Protein AF-A0A5E4CS62-F1 (afdb_monomer_lite)

Organism: Marmota monax (NCBI:txid9995)

Secondary structure (DSSP, 8-state):
-HHHHTTT-TTSEEEEEEEEEEEEETTEEEEEEEEEEE--TTS-HHHHHHHHHHHHHHHHHH---SS---GGG-------HHHHHHHHHTSSS-B--TTTSPBPTTS--S---SS-EEPPTTSSTTEEEEEETTTEEEEEEEE-SSSEEEE-GGGGSS---GGGEEEEESSBSSS-SEEEEEEEEEE-TT-BTTTTBT--EEEEESSPPPP-SS--PPPPPPTT----TT-EEEEEESS-SSTT-PPPSB-EEEEEEEE-HHHHTSTTTTTT---TT--EEE-TTS-S----

InterPro domains:
  IPR000082 SEA domain [PF01390] (1-70)
  IPR000082 SEA domain [PS50024] (1-81)
  IPR001254 Serine proteases, trypsin domain [PF00089] (114-292)
  IPR001254 Serine proteases, trypsin domain [PS50240] (112-292)
  IPR001254 Serine proteases, trypsin domain [SM00020] (111-292)
  IPR001254 Serine proteases, trypsin domain [cd00190] (112-292)
  IPR001314 Peptidase S1A, chymotrypsin family [PR00722] (140-155)
  IPR001314 Peptidase S1A, chymotrypsin family [PR00722] (195-209)
  IPR009003 Peptidase S1, PA clan [SSF50494] (102-292)
  IPR018114 Serine proteases, trypsin family, histidine active site [PS00134] (150-155)
  IPR036364 SEA domain superfamily [G3DSA:3.30.70.960] (1-70)
  IPR036364 SEA domain superfamily [SSF82671] (1-80)

Foldseek 3Di:
DCVLQCPQQVQKHWDDKDFLDWDADPVGIDTDMDTDMGHPPPDDPVNSVVSVLVSNVVSLVVDDDPDDDDSVPDDDDDDDPVRVLVSVQVDAAWQCAPVNDTDHPPPPPPPPPQFWDFDGARRQLQWKFKQFVPGFGQFIWGAADQWKIKGFQVSPPPPQPQQRIKIFWTQFRVPGPDIFGWDHKAQDPPQDDPLRPSGMIMTTTPDTDDDDSGHHHHHDDDPPDDFDWFRKDKDKAQADPDAPDDGHRGIIMGIKTWHDPVVCCPCVHCVNSADPVDTDIHDPVPRYDDYD

Radius of gyration: 22.43 Å; chains: 1; bounding box: 60×40×65 Å

pLDDT: mean 83.76, std 15.28, range [34.09, 98.81]

Structure (mmCIF, N/CA/C/O backbone):
data_AF-A0A5E4CS62-F1
#
_entry.id   AF-A0A5E4CS62-F1
#
loop_
_atom_site.group_PDB
_atom_site.id
_atom_site.type_symbol
_atom_site.label_atom_id
_atom_site.label_alt_id
_atom_site.label_comp_id
_atom_site.label_asym_id
_atom_site.label_entity_id
_atom_site.label_seq_id
_atom_site.pdbx_PDB_ins_code
_atom_site.Cartn_x
_atom_site.Cartn_y
_atom_site.Cartn_z
_atom_site.occupancy
_atom_site.B_iso_or_equiv
_atom_site.auth_seq_id
_atom_site.auth_comp_id
_atom_site.auth_asym_id
_atom_site.auth_atom_id
_atom_site.pdbx_PDB_model_num
ATOM 1 N N . MET A 1 1 ? -23.959 9.865 9.888 1.00 59.34 1 MET A N 1
ATOM 2 C CA . MET A 1 1 ? -23.567 9.893 11.317 1.00 59.34 1 MET A CA 1
ATOM 3 C C . MET A 1 1 ? -22.640 11.048 11.693 1.00 59.34 1 MET A C 1
ATOM 5 O O . MET A 1 1 ? -23.004 11.809 12.574 1.00 59.34 1 MET A O 1
ATOM 9 N N . SER A 1 2 ? -21.503 11.280 11.027 1.00 58.94 2 SER A N 1
ATOM 10 C CA . SER A 1 2 ? -20.629 12.435 11.343 1.00 58.94 2 SER A CA 1
ATOM 11 C C . SER A 1 2 ? -21.359 13.793 11.339 1.00 58.94 2 SER A C 1
ATOM 13 O O . SER A 1 2 ? -21.170 14.603 12.238 1.00 58.94 2 SER A O 1
ATOM 15 N N . ARG A 1 3 ? -22.275 14.017 10.383 1.00 64.62 3 ARG A N 1
ATOM 16 C CA . ARG A 1 3 ? -23.140 15.217 10.310 1.00 64.62 3 ARG A CA 1
ATOM 17 C C . ARG A 1 3 ? -24.150 15.361 11.459 1.00 64.62 3 ARG A C 1
ATOM 19 O O . ARG A 1 3 ? -24.676 16.459 11.635 1.00 64.62 3 ARG A O 1
ATOM 26 N N . ILE A 1 4 ? -24.463 14.278 12.173 1.00 65.75 4 ILE A N 1
ATOM 27 C CA . ILE A 1 4 ? -25.359 14.298 13.337 1.00 65.75 4 ILE A CA 1
ATOM 28 C C . ILE A 1 4 ? -24.611 14.969 14.487 1.00 65.75 4 ILE A C 1
ATOM 30 O O . ILE A 1 4 ? -25.003 16.043 14.911 1.00 65.75 4 ILE A O 1
ATOM 34 N N . PHE A 1 5 ? -23.454 14.431 14.872 1.00 66.25 5 PHE A N 1
ATOM 35 C CA . PHE A 1 5 ? -22.762 14.842 16.096 1.00 66.25 5 PHE A CA 1
ATOM 36 C C . PHE A 1 5 ? -21.855 16.075 15.973 1.00 66.25 5 PHE A C 1
ATOM 38 O O . PHE A 1 5 ? -21.430 16.619 16.987 1.00 66.25 5 PHE A O 1
ATOM 45 N N . ARG A 1 6 ? -21.561 16.559 14.758 1.00 63.12 6 ARG A N 1
ATOM 46 C CA . ARG A 1 6 ? -20.631 17.688 14.542 1.00 63.12 6 ARG A CA 1
ATOM 47 C C . ARG A 1 6 ? -21.137 19.043 15.074 1.00 63.12 6 ARG A C 1
ATOM 49 O O . ARG A 1 6 ? -20.334 19.959 15.186 1.00 63.12 6 ARG A O 1
ATOM 56 N N . ARG A 1 7 ? -22.438 19.194 15.370 1.00 56.09 7 ARG A N 1
ATOM 57 C CA . ARG A 1 7 ? -23.048 20.460 15.846 1.00 56.09 7 ARG A CA 1
ATOM 58 C C . ARG A 1 7 ? -23.771 20.366 17.198 1.00 56.09 7 ARG A C 1
ATOM 60 O O . ARG A 1 7 ? -24.240 21.383 17.684 1.00 56.09 7 ARG A O 1
ATOM 67 N N . SER A 1 8 ? -23.910 19.178 17.784 1.00 56.16 8 SER A N 1
ATOM 68 C CA . SER A 1 8 ? -24.974 18.912 18.768 1.00 56.16 8 SER A CA 1
ATOM 69 C C . SER A 1 8 ? -24.512 18.240 20.062 1.00 56.16 8 SER A C 1
ATOM 71 O O . SER A 1 8 ? -25.348 17.858 20.883 1.00 56.16 8 SER A O 1
ATOM 73 N N . SER A 1 9 ? -23.212 18.033 20.270 1.00 56.47 9 SER A N 1
ATOM 74 C CA . SER A 1 9 ? -22.706 17.418 21.499 1.00 56.47 9 SER A CA 1
ATOM 75 C C . SER A 1 9 ? -22.656 18.459 22.618 1.00 56.47 9 SER A C 1
ATOM 77 O O . SER A 1 9 ? -21.604 19.021 22.884 1.00 56.47 9 SER A O 1
ATOM 79 N N . GLY A 1 10 ? -23.798 18.742 23.256 1.00 54.16 10 GLY A N 1
ATOM 80 C CA . GLY A 1 10 ? -23.912 19.658 24.399 1.00 54.16 10 GLY A CA 1
ATOM 81 C C . GLY A 1 10 ? -22.870 19.369 25.489 1.00 54.16 10 GLY A C 1
ATOM 82 O O . GLY A 1 10 ? -23.066 18.485 26.321 1.00 54.16 10 GLY A O 1
ATOM 83 N N . GLY A 1 11 ? -21.748 20.095 25.433 1.00 58.19 11 GLY A N 1
ATOM 84 C CA . GLY A 1 11 ? -20.587 19.995 26.326 1.00 58.19 11 GLY A CA 1
ATOM 85 C C . GLY A 1 11 ? -19.427 19.094 25.863 1.00 58.19 11 GLY A C 1
ATOM 86 O O . GLY A 1 11 ? -18.337 19.204 26.412 1.00 58.19 11 GLY A O 1
ATOM 87 N N . GLY A 1 12 ? -19.611 18.232 24.858 1.00 62.34 12 GLY A N 1
ATOM 88 C CA . GLY A 1 12 ? -18.557 17.353 24.328 1.00 62.34 12 GLY A CA 1
ATOM 89 C C . GLY A 1 12 ? -18.108 17.760 22.929 1.00 62.34 12 GLY A C 1
ATOM 90 O O . GLY A 1 12 ? -18.816 18.471 22.221 1.00 62.34 12 GLY A O 1
ATOM 91 N N . ARG A 1 13 ? -16.955 17.270 22.476 1.00 73.50 13 ARG A N 1
ATOM 92 C CA . ARG A 1 13 ? -16.511 17.400 21.081 1.00 73.50 13 ARG A CA 1
ATOM 93 C C . ARG A 1 13 ? -16.553 16.030 20.418 1.00 73.50 13 ARG A C 1
ATOM 95 O O . ARG A 1 13 ? -15.756 15.157 20.756 1.00 73.50 13 ARG A O 1
ATOM 102 N N . PHE A 1 14 ? -17.464 15.839 19.461 1.00 75.94 14 PHE A N 1
ATOM 103 C CA . PHE A 1 14 ? -17.372 14.702 18.545 1.00 75.94 14 PHE A CA 1
ATOM 104 C C . PHE A 1 14 ? -16.058 14.793 17.778 1.00 75.94 14 PHE A C 1
ATOM 106 O O . PHE A 1 14 ? -15.775 15.812 17.143 1.00 75.94 14 PHE A O 1
ATOM 113 N N . ILE A 1 15 ? -15.261 13.733 17.853 1.00 72.19 15 ILE A N 1
ATOM 114 C CA . ILE A 1 15 ? -13.993 13.676 17.143 1.00 72.19 15 ILE A CA 1
ATOM 115 C C . ILE A 1 15 ? -14.235 13.014 15.790 1.00 72.19 15 ILE A C 1
ATOM 117 O O . ILE A 1 15 ? -14.006 13.633 14.751 1.00 72.19 15 ILE A O 1
ATOM 121 N N . LYS A 1 16 ? -14.736 11.769 15.785 1.00 71.06 16 LYS A N 1
ATOM 122 C CA . LYS A 1 16 ? -15.005 11.023 14.548 1.00 71.06 16 LYS A CA 1
ATOM 123 C C . LYS A 1 16 ? -15.801 9.738 14.779 1.00 71.06 16 LYS A C 1
ATOM 125 O O . LYS A 1 16 ? -15.980 9.283 15.902 1.00 71.06 16 LYS A O 1
ATOM 130 N N . SER A 1 17 ? -16.240 9.126 13.683 1.00 76.38 17 SER A N 1
ATOM 131 C CA . SER A 1 17 ? -16.903 7.825 13.635 1.00 76.38 17 SER A CA 1
ATOM 132 C C . SER A 1 17 ? -16.216 6.886 12.644 1.00 76.38 17 SER A C 1
ATOM 134 O O . SER A 1 17 ? -15.792 7.342 11.579 1.00 76.38 17 SER A O 1
ATOM 136 N N . HIS A 1 18 ? -16.202 5.589 12.947 1.00 74.25 18 HIS A N 1
ATOM 137 C CA . HIS A 1 18 ? -15.741 4.520 12.060 1.00 74.25 18 HIS A CA 1
ATOM 138 C C . HIS A 1 18 ? -16.796 3.440 11.927 1.00 74.25 18 HIS A C 1
ATOM 140 O O . HIS A 1 18 ? -17.294 2.945 12.934 1.00 74.25 18 HIS A O 1
ATOM 146 N N . VAL A 1 19 ? -17.097 3.043 10.695 1.00 77.38 19 VAL A N 1
ATOM 147 C CA . VAL A 1 19 ? -17.931 1.869 10.444 1.00 77.38 19 VAL A CA 1
ATOM 148 C C . VAL A 1 19 ? -17.059 0.620 10.575 1.00 77.38 19 VAL A C 1
ATOM 150 O O . VAL A 1 19 ? -16.077 0.462 9.849 1.00 77.38 19 VAL A O 1
ATOM 153 N N . ILE A 1 20 ? -17.406 -0.245 11.526 1.00 75.00 20 ILE A N 1
ATOM 154 C CA . ILE A 1 20 ? -16.699 -1.493 11.844 1.00 75.00 20 ILE A CA 1
ATOM 155 C C . ILE A 1 20 ? -17.282 -2.674 11.082 1.00 75.00 20 ILE A C 1
ATOM 157 O O . ILE A 1 20 ? -16.538 -3.566 10.688 1.00 75.00 20 ILE A O 1
ATOM 161 N N . LYS A 1 21 ? -18.597 -2.713 10.878 1.00 77.75 21 LYS A N 1
ATOM 162 C CA . LYS A 1 21 ? -19.263 -3.772 10.117 1.00 77.75 21 LYS A CA 1
ATOM 163 C C . LYS A 1 21 ? -20.570 -3.238 9.558 1.00 77.75 21 LYS A C 1
ATOM 165 O O . LYS A 1 21 ? -21.250 -2.459 10.219 1.00 77.75 21 LYS A O 1
ATOM 170 N N . ILE A 1 22 ? -20.888 -3.675 8.351 1.00 81.50 22 ILE A N 1
ATOM 171 C CA . ILE A 1 22 ? -22.200 -3.531 7.737 1.00 81.50 22 ILE A CA 1
ATOM 172 C C . ILE A 1 22 ? -22.644 -4.958 7.428 1.00 81.50 22 ILE A C 1
ATOM 174 O O . ILE A 1 22 ? -21.870 -5.712 6.839 1.00 81.50 22 ILE A O 1
ATOM 178 N N . SER A 1 23 ? -23.827 -5.351 7.877 1.00 82.31 23 SER A N 1
ATOM 179 C CA . SER A 1 23 ? -24.400 -6.665 7.584 1.00 82.31 23 SER A CA 1
ATOM 180 C C . SER A 1 23 ? -25.876 -6.531 7.236 1.00 82.31 23 SER A C 1
ATOM 182 O O . SER A 1 23 ? -26.541 -5.691 7.841 1.00 82.31 23 SER A O 1
ATOM 184 N N . PRO A 1 24 ? -26.388 -7.333 6.292 1.00 83.75 24 PRO A N 1
ATOM 185 C CA . PRO A 1 24 ? -27.814 -7.360 5.995 1.00 83.75 24 PRO A CA 1
ATOM 186 C C . PRO A 1 24 ? -28.623 -7.782 7.231 1.00 83.75 24 PRO A C 1
ATOM 188 O O . PRO A 1 24 ? -28.114 -8.482 8.110 1.00 83.75 24 PRO A O 1
ATOM 191 N N . ASP A 1 25 ? -29.861 -7.310 7.286 1.00 83.00 25 ASP A N 1
ATOM 192 C CA . ASP A 1 25 ? -30.886 -7.618 8.284 1.00 83.00 25 ASP A CA 1
ATOM 193 C C . ASP A 1 25 ? -32.221 -7.817 7.550 1.00 83.00 25 ASP A C 1
ATOM 195 O O . ASP A 1 25 ? -32.379 -7.286 6.449 1.00 83.00 25 ASP A O 1
ATOM 199 N N . GLU A 1 26 ? -33.182 -8.540 8.130 1.00 79.50 26 GLU A N 1
ATOM 200 C CA . GLU A 1 26 ? -34.445 -8.901 7.450 1.00 79.50 26 GLU A CA 1
ATOM 201 C C . GLU A 1 26 ? -35.187 -7.698 6.841 1.00 79.50 26 GLU A C 1
ATOM 203 O O . GLU A 1 26 ? -35.853 -7.824 5.816 1.00 79.50 26 GLU A O 1
ATOM 208 N N . GLN A 1 27 ? -35.048 -6.518 7.452 1.00 80.06 27 GLN A N 1
ATOM 209 C CA . GLN A 1 27 ? -35.733 -5.285 7.053 1.00 80.06 27 GLN A CA 1
ATOM 210 C C . GLN A 1 27 ? -34.755 -4.162 6.670 1.00 80.06 27 GLN A C 1
ATOM 212 O O . GLN A 1 27 ? -35.146 -2.996 6.571 1.00 80.06 27 GLN A O 1
ATOM 217 N N . GLY A 1 28 ? -33.469 -4.475 6.478 1.00 83.31 28 GLY A N 1
ATOM 218 C CA . GLY A 1 28 ? -32.473 -3.467 6.136 1.00 83.31 28 GLY A CA 1
ATOM 219 C C . GLY A 1 28 ? -31.036 -3.889 6.407 1.00 83.31 28 GLY A C 1
ATOM 220 O O . GLY A 1 28 ? -30.531 -4.864 5.855 1.00 83.31 28 GLY A O 1
ATOM 221 N N . VAL A 1 29 ? -30.325 -3.072 7.186 1.00 83.25 29 VAL A N 1
ATOM 222 C CA . VAL A 1 29 ? -28.879 -3.200 7.368 1.00 83.25 29 VAL A CA 1
ATOM 223 C C . VAL A 1 29 ? -28.487 -2.877 8.806 1.00 83.25 29 VAL A C 1
ATOM 225 O O . VAL A 1 29 ? -28.732 -1.779 9.306 1.00 83.25 29 VAL A O 1
ATOM 228 N N . ASN A 1 30 ? -27.779 -3.808 9.435 1.00 82.75 30 ASN A N 1
ATOM 229 C CA . ASN A 1 30 ? -27.124 -3.624 10.720 1.00 82.75 30 ASN A CA 1
ATOM 230 C C . ASN A 1 30 ? -25.753 -2.966 10.527 1.00 82.75 30 ASN A C 1
ATOM 232 O O . ASN A 1 30 ? -24.890 -3.477 9.809 1.00 82.75 30 ASN A O 1
ATOM 236 N N . ILE A 1 31 ? -25.532 -1.828 11.191 1.00 82.00 31 ILE A N 1
ATOM 237 C CA . ILE A 1 31 ? -24.272 -1.080 11.124 1.00 82.00 31 ILE A CA 1
ATOM 238 C C . ILE A 1 31 ? -23.628 -1.045 12.510 1.00 82.00 31 ILE A C 1
ATOM 240 O O . ILE A 1 31 ? -24.083 -0.332 13.404 1.00 82.00 31 ILE A O 1
ATOM 244 N N . LEU A 1 32 ? -22.508 -1.749 12.672 1.00 82.38 32 LEU A N 1
ATOM 245 C CA . LEU A 1 32 ? -21.651 -1.613 13.845 1.00 82.38 32 LEU A CA 1
ATOM 246 C C . LEU A 1 32 ? -20.675 -0.464 13.613 1.00 82.38 32 LEU A C 1
ATOM 248 O O . LEU A 1 32 ? -19.913 -0.478 12.642 1.00 82.38 32 LEU A O 1
ATOM 252 N N . MET A 1 33 ? -20.654 0.512 14.516 1.00 81.12 33 MET A N 1
ATOM 253 C CA . MET A 1 33 ? -19.745 1.649 14.422 1.00 81.12 33 MET A CA 1
ATOM 254 C C . MET A 1 33 ? -19.086 1.987 15.753 1.00 81.12 33 MET A C 1
ATOM 256 O O . MET A 1 33 ? -19.696 1.865 16.810 1.00 81.12 33 MET A O 1
ATOM 260 N N . VAL A 1 34 ? -17.869 2.517 15.680 1.00 81.00 34 VAL A N 1
ATOM 261 C CA . VAL A 1 34 ? -17.198 3.178 16.800 1.00 81.00 34 VAL A CA 1
ATOM 262 C C . VAL A 1 34 ? -17.400 4.680 16.665 1.00 81.00 34 VAL A C 1
ATOM 264 O O . VAL A 1 34 ? -17.097 5.263 15.621 1.00 81.00 34 VAL A O 1
ATOM 267 N N . LEU A 1 35 ? -17.903 5.310 17.723 1.00 81.00 35 LEU A N 1
ATOM 268 C CA . LEU A 1 35 ? -18.024 6.760 17.838 1.00 81.00 35 LEU A CA 1
ATOM 269 C C . LEU A 1 35 ? -17.037 7.258 18.892 1.00 81.00 35 LEU A C 1
ATOM 271 O O . LEU A 1 35 ? -16.998 6.734 20.001 1.00 81.00 35 LEU A O 1
ATOM 275 N N . MET A 1 36 ? -16.258 8.276 18.545 1.00 77.69 36 MET A N 1
ATOM 276 C CA . MET A 1 36 ? -15.228 8.836 19.413 1.00 77.69 36 MET A CA 1
ATOM 277 C C . MET A 1 36 ? -15.595 10.264 19.794 1.00 77.69 36 MET A C 1
ATOM 279 O O . MET A 1 36 ? -15.812 11.120 18.928 1.00 77.69 36 MET A O 1
ATOM 283 N N . PHE A 1 37 ? -15.635 10.517 21.097 1.00 78.62 37 PHE A N 1
ATOM 284 C CA . PHE A 1 37 ? -15.963 11.810 21.676 1.00 78.62 37 PHE A CA 1
ATOM 285 C C . PHE A 1 37 ? -14.919 12.206 22.716 1.00 78.62 37 PHE A C 1
ATOM 287 O O . PHE A 1 37 ? -14.346 11.352 23.388 1.00 78.62 37 PHE A O 1
ATOM 294 N N . ARG A 1 38 ? -14.716 13.513 22.874 1.00 79.56 38 ARG A N 1
ATOM 295 C CA . ARG A 1 38 ? -13.947 14.105 23.967 1.00 79.56 38 ARG A CA 1
ATOM 296 C C . ARG A 1 38 ? -14.897 14.851 24.894 1.00 79.56 38 ARG A C 1
ATOM 298 O O . ARG A 1 38 ? -15.614 15.736 24.429 1.00 79.56 38 ARG A O 1
ATOM 305 N N . TYR A 1 39 ? -14.875 14.510 26.174 1.00 78.62 39 TYR A N 1
ATOM 306 C CA . TYR A 1 39 ? -15.647 15.163 27.233 1.00 78.62 39 TYR A CA 1
ATOM 307 C C . TYR A 1 39 ? -14.712 15.594 28.374 1.00 78.62 39 TYR A C 1
ATOM 309 O O . TYR A 1 39 ? -13.597 15.067 28.462 1.00 78.62 39 TYR A O 1
ATOM 317 N N . PRO A 1 40 ? -15.121 16.556 29.219 1.00 77.06 40 PRO A N 1
ATOM 318 C CA . PRO A 1 40 ? -14.423 16.860 30.467 1.00 77.06 40 PRO A CA 1
ATOM 319 C C . PRO A 1 40 ? -14.302 15.611 31.350 1.00 77.06 40 PRO A C 1
ATOM 321 O O . PRO A 1 40 ? -15.225 14.800 31.395 1.00 77.06 40 PRO A O 1
ATOM 324 N N . SER A 1 41 ? -13.191 15.466 32.077 1.00 71.00 41 SER A N 1
ATOM 325 C CA . SER A 1 41 ? -12.941 14.316 32.966 1.00 71.00 41 SER A CA 1
ATOM 326 C C . SER A 1 41 ? -13.915 14.216 34.146 1.00 71.00 41 SER A C 1
ATOM 328 O O . SER A 1 41 ? -13.971 13.182 34.801 1.00 71.00 41 SER A O 1
ATOM 330 N N . THR A 1 42 ? -14.673 15.279 34.416 1.00 79.38 42 THR A N 1
ATOM 331 C CA . THR A 1 42 ? -15.675 15.361 35.484 1.00 79.38 42 THR A CA 1
ATOM 332 C C . THR A 1 42 ? -17.022 14.737 35.112 1.00 79.38 42 THR A C 1
ATOM 334 O O . THR A 1 42 ? -17.817 14.447 36.003 1.00 79.38 42 THR A O 1
ATOM 337 N N . ASP A 1 43 ? -17.303 14.514 33.823 1.00 80.19 43 ASP A N 1
ATOM 338 C CA . ASP A 1 43 ? -18.535 13.855 33.389 1.00 80.19 43 ASP A CA 1
ATOM 339 C C . ASP A 1 43 ? -18.415 12.328 33.569 1.00 80.19 43 ASP A C 1
ATOM 341 O O . ASP A 1 43 ? -17.498 11.697 33.041 1.00 80.19 43 ASP A O 1
ATOM 345 N N . SER A 1 44 ? -19.382 11.700 34.246 1.00 84.38 44 SER A N 1
ATOM 346 C CA . SER A 1 44 ? -19.443 10.235 34.324 1.00 84.38 44 SER A CA 1
ATOM 347 C C . SER A 1 44 ? -19.841 9.607 32.981 1.00 84.38 44 SER A C 1
ATOM 349 O O . SER A 1 44 ? -20.549 10.217 32.173 1.00 84.38 44 SER A O 1
ATOM 351 N N . THR A 1 45 ? -19.452 8.348 32.749 1.00 81.88 45 THR A N 1
ATOM 352 C CA . THR A 1 45 ? -19.783 7.603 31.519 1.00 81.88 45 THR A CA 1
ATOM 353 C C . THR A 1 45 ? -21.283 7.604 31.213 1.00 81.88 45 THR A C 1
ATOM 355 O O . THR A 1 45 ? -21.672 7.729 30.053 1.00 81.88 45 THR A O 1
ATOM 358 N N . GLU A 1 46 ? -22.136 7.531 32.237 1.00 85.25 46 GLU A N 1
ATOM 359 C CA . GLU A 1 46 ? -23.593 7.533 32.065 1.00 85.25 46 GLU A CA 1
ATOM 360 C C . GLU A 1 46 ? -24.130 8.912 31.650 1.00 85.25 46 GLU A C 1
ATOM 362 O O . GLU A 1 46 ? -25.010 9.011 30.791 1.00 85.25 46 GLU A O 1
ATOM 367 N N . ILE A 1 47 ? -23.559 9.994 32.191 1.00 85.06 47 ILE A N 1
ATOM 368 C CA . ILE A 1 47 ? -23.882 11.367 31.775 1.00 85.06 47 ILE A CA 1
ATOM 369 C C . ILE A 1 47 ? -23.484 11.571 30.310 1.00 85.06 47 ILE A C 1
ATOM 371 O O . ILE A 1 47 ? -24.275 12.088 29.516 1.00 85.06 47 ILE A O 1
ATOM 375 N N . ILE A 1 48 ? -22.285 11.120 29.934 1.00 83.12 48 ILE A N 1
ATOM 376 C CA . ILE A 1 48 ? -21.791 11.174 28.555 1.00 83.12 48 ILE A CA 1
ATOM 377 C C . ILE A 1 48 ? -22.727 10.393 27.624 1.00 83.12 48 ILE A C 1
ATOM 379 O O . ILE A 1 48 ? -23.158 10.927 26.598 1.00 83.12 48 ILE A O 1
ATOM 383 N N . ARG A 1 49 ? -23.101 9.162 27.999 1.00 84.38 49 ARG A N 1
ATOM 384 C CA . ARG A 1 49 ? -24.007 8.293 27.231 1.00 84.38 49 ARG A CA 1
ATOM 385 C C . ARG A 1 49 ? -25.340 8.987 26.954 1.00 84.38 49 ARG A C 1
ATOM 387 O O . ARG A 1 49 ? -25.716 9.135 25.791 1.00 84.38 49 ARG A O 1
ATOM 394 N N . LYS A 1 50 ? -25.991 9.520 27.993 1.00 86.12 50 LYS A N 1
ATOM 395 C CA . LYS A 1 50 ? -27.264 10.254 27.872 1.00 86.12 50 LYS A CA 1
ATOM 396 C C . LYS A 1 50 ? -27.144 11.501 26.992 1.00 86.12 50 LYS A C 1
ATOM 398 O O . LYS A 1 50 ? -28.040 11.776 26.191 1.00 86.12 50 LYS A O 1
ATOM 403 N N . LYS A 1 51 ? -26.036 12.250 27.098 1.00 85.00 51 LYS A N 1
ATOM 404 C CA . LYS A 1 51 ? -25.763 13.415 26.234 1.00 85.00 51 LYS A CA 1
ATOM 405 C C . LYS A 1 51 ? -25.664 13.001 24.759 1.00 85.00 51 LYS A C 1
ATOM 407 O O . LYS A 1 51 ? -26.258 13.664 23.905 1.00 85.00 51 LYS A O 1
ATOM 412 N N . ILE A 1 52 ? -24.962 11.906 24.452 1.00 82.25 52 ILE A N 1
ATOM 413 C CA . ILE A 1 52 ? -24.813 11.390 23.080 1.00 82.25 52 ILE A CA 1
ATOM 414 C C . ILE A 1 52 ? -26.158 10.892 22.533 1.00 82.25 52 ILE A C 1
ATOM 416 O O . ILE A 1 52 ? -26.530 11.267 21.420 1.00 82.25 52 ILE A O 1
ATOM 420 N N . GLU A 1 53 ? -26.913 10.109 23.307 1.00 83.69 53 GLU A N 1
ATOM 421 C CA . GLU A 1 53 ? -28.236 9.606 22.907 1.00 83.69 53 GLU A CA 1
ATOM 422 C C . GLU A 1 53 ? -29.202 10.743 22.582 1.00 83.69 53 GLU A C 1
ATOM 424 O O . GLU A 1 53 ? -29.794 10.769 21.501 1.00 83.69 53 GLU A O 1
ATOM 429 N N . ARG A 1 54 ? -29.315 11.734 23.476 1.00 82.75 54 ARG A N 1
ATOM 430 C CA . ARG A 1 54 ? -30.176 12.904 23.257 1.00 82.75 54 ARG A CA 1
ATOM 431 C C . ARG A 1 54 ? -29.808 13.622 21.958 1.00 82.75 54 ARG A C 1
ATOM 433 O O . ARG A 1 54 ? -30.689 13.943 21.162 1.00 82.75 54 ARG A O 1
ATOM 440 N N . SER A 1 55 ? -28.513 13.818 21.722 1.00 79.38 55 SER A N 1
ATOM 441 C CA . SER A 1 55 ? -27.980 14.453 20.514 1.00 79.38 55 SER A CA 1
ATOM 442 C C . SER A 1 55 ? -28.331 13.683 19.233 1.00 79.38 55 SER A C 1
ATOM 444 O O . SER A 1 55 ? -28.724 14.273 18.218 1.00 79.38 55 SER A O 1
ATOM 446 N N . PHE A 1 56 ? -28.231 12.353 19.292 1.00 77.94 56 PHE A N 1
ATOM 447 C CA . PHE A 1 56 ? -28.578 11.458 18.197 1.00 77.94 56 PHE A CA 1
ATOM 448 C C . PHE A 1 56 ? -30.074 11.520 17.868 1.00 77.94 56 PHE A C 1
ATOM 450 O O . PHE A 1 56 ? -30.443 11.815 16.728 1.00 77.94 56 PHE A O 1
ATOM 457 N N . TYR A 1 57 ? -30.939 11.335 18.869 1.00 77.88 57 TYR A N 1
ATOM 458 C CA . TYR A 1 57 ? -32.391 11.349 18.686 1.00 77.88 57 TYR A CA 1
ATOM 459 C C . TYR A 1 57 ? -32.922 12.711 18.238 1.00 77.88 57 TYR A C 1
ATOM 461 O O . TYR A 1 57 ? -33.810 12.772 17.387 1.00 77.88 57 TYR A O 1
ATOM 469 N N . GLN A 1 58 ? -32.369 13.809 18.758 1.00 77.00 58 GLN A N 1
ATOM 470 C CA . GLN A 1 58 ? -32.738 15.153 18.318 1.00 77.00 58 GLN A CA 1
ATOM 471 C C . GLN A 1 58 ? -32.369 15.373 16.847 1.00 77.00 58 GLN A C 1
ATOM 473 O O . GLN A 1 58 ? -33.166 15.906 16.079 1.00 77.00 58 GLN A O 1
ATOM 478 N N . SER A 1 59 ? -31.205 14.884 16.419 1.00 73.88 59 SER A N 1
ATOM 479 C CA . SER A 1 59 ? -30.792 14.983 15.018 1.00 73.88 59 SER A CA 1
ATOM 480 C C . SER A 1 59 ? -31.638 14.121 14.081 1.00 73.88 59 SER A C 1
ATOM 482 O O . SER A 1 59 ? -31.886 14.547 12.955 1.00 73.88 59 SER A O 1
ATOM 484 N N . LEU A 1 60 ? -32.115 12.957 14.538 1.00 71.62 60 LEU A N 1
ATOM 485 C CA . LEU A 1 60 ? -33.052 12.119 13.781 1.00 71.62 60 LEU A CA 1
ATOM 486 C C . LEU A 1 60 ? -34.420 12.776 13.576 1.00 71.62 60 LEU A C 1
ATOM 488 O O . LEU A 1 60 ? -35.068 12.506 12.573 1.00 71.62 60 LEU A O 1
ATOM 492 N N . LYS A 1 61 ? -34.869 13.624 14.510 1.00 71.44 61 LYS A N 1
ATOM 493 C CA . LYS A 1 61 ? -36.133 14.365 14.367 1.00 71.44 61 LYS A CA 1
ATOM 494 C C . LYS A 1 61 ? -36.035 15.515 13.361 1.00 71.44 61 LYS A C 1
ATOM 496 O O . LYS A 1 61 ? -37.029 15.846 12.734 1.00 71.44 61 LYS A O 1
ATOM 501 N N . ILE A 1 62 ? -34.863 16.143 13.251 1.00 68.25 62 ILE A N 1
ATOM 502 C CA . ILE A 1 62 ? -34.692 17.421 12.538 1.00 68.25 62 ILE A CA 1
ATOM 503 C C . ILE A 1 62 ? -34.155 17.226 11.113 1.00 68.25 62 ILE A C 1
ATOM 505 O O . ILE A 1 62 ? -34.389 18.063 10.247 1.00 68.25 62 ILE A O 1
ATOM 509 N N . LYS A 1 63 ? -33.405 16.150 10.847 1.00 64.50 63 LYS A N 1
ATOM 510 C CA . LYS A 1 63 ? -32.767 15.923 9.544 1.00 64.50 63 LYS A CA 1
ATOM 511 C C . LYS A 1 63 ? -33.393 14.734 8.830 1.00 64.50 63 LYS A C 1
ATOM 513 O O . LYS A 1 63 ? -33.344 13.624 9.350 1.00 64.50 63 LYS A O 1
ATOM 518 N N . GLN A 1 64 ? -33.841 14.945 7.592 1.00 60.72 64 GLN A N 1
ATOM 519 C CA . GLN A 1 64 ? -33.978 13.856 6.626 1.00 60.72 64 GLN A CA 1
ATOM 520 C C . GLN A 1 64 ? -32.586 13.260 6.393 1.00 60.72 64 GLN A C 1
ATOM 522 O O . GLN A 1 64 ? -31.714 13.863 5.762 1.00 60.72 64 GLN A O 1
ATOM 527 N N . LEU A 1 65 ? -32.333 12.108 7.006 1.00 63.12 65 LEU A N 1
ATOM 528 C CA . LEU A 1 65 ? -31.171 11.294 6.690 1.00 63.12 65 LEU A CA 1
ATOM 529 C C . LEU A 1 65 ? -31.487 10.439 5.460 1.00 63.12 65 LEU A C 1
ATOM 531 O O . LEU A 1 65 ? -32.629 10.026 5.292 1.00 63.12 65 LEU A O 1
ATOM 535 N N . PRO A 1 66 ? -30.475 10.109 4.640 1.00 61.06 66 PRO A N 1
ATOM 536 C CA . PRO A 1 66 ? -30.654 9.210 3.499 1.00 61.06 66 PRO A CA 1
ATOM 537 C C . PRO A 1 66 ? -31.035 7.774 3.905 1.00 61.06 66 PRO A C 1
ATOM 539 O O . PRO A 1 66 ? -31.314 6.958 3.040 1.00 61.06 66 PRO A O 1
ATOM 542 N N . LEU A 1 67 ? -31.020 7.451 5.204 1.00 63.53 67 LEU A N 1
ATOM 543 C CA . LEU A 1 67 ? -31.391 6.150 5.754 1.00 63.53 67 LEU A CA 1
ATOM 544 C C . LEU A 1 67 ? -32.329 6.347 6.950 1.00 63.53 67 LEU A C 1
ATOM 546 O O . LEU A 1 67 ? -32.022 7.134 7.854 1.00 63.53 67 LEU A O 1
ATOM 550 N N . THR A 1 68 ? -33.433 5.599 6.973 1.00 71.25 68 THR A N 1
ATOM 551 C CA . THR A 1 68 ? -34.345 5.503 8.120 1.00 71.25 68 THR A CA 1
ATOM 552 C C . THR A 1 68 ? -33.705 4.620 9.183 1.00 71.25 68 THR A C 1
ATOM 554 O O . THR A 1 68 ? -33.368 3.470 8.920 1.00 71.25 68 THR A O 1
ATOM 557 N N . ILE A 1 69 ? -33.505 5.153 10.388 1.00 73.06 69 ILE A N 1
ATOM 558 C CA . ILE A 1 69 ? -32.903 4.394 11.491 1.00 73.06 69 ILE A CA 1
ATOM 559 C C . ILE A 1 69 ? -34.012 3.849 12.386 1.00 73.06 69 ILE A C 1
ATOM 561 O O . ILE A 1 69 ? -34.820 4.623 12.907 1.00 73.06 69 ILE A O 1
ATOM 565 N N . ASN A 1 70 ? -34.008 2.534 12.617 1.00 74.19 70 ASN A N 1
ATOM 566 C CA . ASN A 1 70 ? -34.868 1.912 13.614 1.00 74.19 70 ASN A CA 1
ATOM 567 C C . ASN A 1 70 ? -34.418 2.340 15.025 1.00 74.19 70 ASN A C 1
ATOM 569 O O . ASN A 1 70 ? -33.338 1.973 15.486 1.00 74.19 70 ASN A O 1
ATOM 573 N N . LYS A 1 71 ? -35.223 3.178 15.690 1.00 71.25 71 LYS A N 1
ATOM 574 C CA . LYS A 1 71 ? -34.889 3.786 16.992 1.00 71.25 71 LYS A CA 1
ATOM 575 C C . LYS A 1 71 ? -34.628 2.751 18.097 1.00 71.25 71 LYS A C 1
ATOM 577 O O . LYS A 1 71 ? -33.582 2.870 18.727 1.00 71.25 71 LYS A O 1
ATOM 582 N N . PRO A 1 72 ? -35.503 1.755 18.342 1.00 76.06 72 PRO A N 1
ATOM 583 C CA . PRO A 1 72 ? -35.256 0.726 19.357 1.00 76.06 72 PRO A CA 1
ATOM 584 C C . PRO A 1 72 ? -34.008 -0.132 19.101 1.00 76.06 72 PRO A C 1
ATOM 586 O O . PRO A 1 72 ? -33.463 -0.688 20.047 1.00 76.06 72 PRO A O 1
ATOM 589 N N . SER A 1 73 ? -33.509 -0.202 17.865 1.00 74.88 73 SER A N 1
ATOM 590 C CA . SER A 1 73 ? -32.289 -0.950 17.527 1.00 74.88 73 SER A CA 1
ATOM 591 C C . SER A 1 73 ? -30.993 -0.163 17.772 1.00 74.88 73 SER A C 1
ATOM 593 O O . SER A 1 73 ? -29.901 -0.700 17.582 1.00 74.88 73 SER A O 1
ATOM 595 N N . PHE A 1 74 ? -31.070 1.118 18.157 1.00 78.75 74 PHE A N 1
ATOM 596 C CA . PHE A 1 74 ? -29.882 1.923 18.428 1.00 78.75 74 PHE A CA 1
ATOM 597 C C . PHE A 1 74 ? -29.342 1.672 19.840 1.00 78.75 74 PHE A C 1
ATOM 599 O O . PHE A 1 74 ? -29.892 2.159 20.826 1.00 78.75 74 PHE A O 1
ATOM 606 N N . THR A 1 75 ? -28.199 0.990 19.916 1.00 81.31 75 THR A N 1
ATOM 607 C CA . THR A 1 75 ? -27.517 0.686 21.180 1.00 81.31 75 THR A CA 1
ATOM 608 C C . THR A 1 75 ? -26.160 1.380 21.250 1.00 81.31 75 THR A C 1
ATOM 610 O O . THR A 1 75 ? -25.326 1.239 20.355 1.00 81.31 75 THR A O 1
ATOM 613 N N . LEU A 1 76 ? -25.909 2.104 22.345 1.00 82.94 76 LEU A N 1
ATOM 614 C CA . LEU A 1 76 ? -24.594 2.661 22.674 1.00 82.94 76 LEU A CA 1
ATOM 615 C C . LEU A 1 76 ? -23.971 1.898 23.834 1.00 82.94 76 LEU A C 1
ATOM 617 O O . LEU A 1 76 ? -24.453 1.967 24.964 1.00 82.94 76 LEU A O 1
ATOM 621 N N . THR A 1 77 ? -22.855 1.231 23.558 1.00 84.38 77 THR A N 1
ATOM 622 C CA . THR A 1 77 ? -22.061 0.537 24.572 1.00 84.38 77 THR A CA 1
ATOM 623 C C . THR A 1 77 ? -20.754 1.297 24.798 1.00 84.38 77 THR A C 1
ATOM 625 O O . THR A 1 77 ? -20.043 1.558 23.822 1.00 84.38 77 THR A O 1
ATOM 628 N N . PRO A 1 78 ? -20.403 1.661 26.046 1.00 81.75 78 PRO A N 1
ATOM 629 C CA . PRO A 1 78 ? -19.089 2.216 26.326 1.00 81.75 78 PRO A CA 1
ATOM 630 C C . PRO A 1 78 ? -18.014 1.180 25.982 1.00 81.75 78 PRO A C 1
ATOM 632 O O . PRO A 1 78 ? -18.149 -0.010 26.273 1.00 81.75 78 PRO A O 1
ATOM 635 N N . ILE A 1 79 ? -16.947 1.640 25.338 1.00 80.62 79 ILE A N 1
ATOM 636 C CA . ILE A 1 79 ? -15.781 0.822 25.018 1.00 80.62 79 ILE A CA 1
ATOM 637 C C . ILE A 1 79 ? -14.541 1.508 25.570 1.00 80.62 79 ILE A C 1
ATOM 639 O O . ILE A 1 79 ? -14.372 2.717 25.420 1.00 80.62 79 ILE A O 1
ATOM 643 N N . ASP A 1 80 ? -13.674 0.734 26.211 1.00 81.25 80 ASP A N 1
ATOM 644 C CA . ASP A 1 80 ? -12.365 1.226 26.615 1.00 81.25 80 ASP A CA 1
ATOM 645 C C . ASP A 1 80 ? -11.417 1.342 25.406 1.00 81.25 80 ASP A C 1
ATOM 647 O O . ASP A 1 80 ? -11.659 0.817 24.310 1.00 81.25 80 ASP A O 1
ATOM 651 N N . SER A 1 81 ? -10.289 2.016 25.624 1.00 72.38 81 SER A N 1
ATOM 652 C CA . SER A 1 81 ? -9.271 2.241 24.598 1.00 72.38 81 SER A CA 1
ATOM 653 C C . SER A 1 81 ? -8.662 0.946 24.041 1.00 72.38 81 SER A C 1
ATOM 655 O O . SER A 1 81 ? -8.278 0.914 22.873 1.00 72.38 81 SER A O 1
ATOM 657 N N . LYS A 1 82 ? -8.564 -0.134 24.829 1.00 74.56 82 LYS A N 1
ATOM 658 C CA . LYS A 1 82 ? -8.005 -1.424 24.390 1.00 74.56 82 LYS A CA 1
ATOM 659 C C . LYS A 1 82 ? -8.977 -2.139 23.452 1.00 74.56 82 LYS A C 1
ATOM 661 O O . LYS A 1 82 ? -8.580 -2.528 22.355 1.00 74.56 82 LYS A O 1
ATOM 666 N N . LYS A 1 83 ? -10.251 -2.253 23.835 1.00 79.75 83 LYS A N 1
ATOM 667 C CA . LYS A 1 83 ? -11.314 -2.841 23.010 1.00 79.75 83 LYS A CA 1
ATOM 668 C C . LYS A 1 83 ? -11.508 -2.050 21.718 1.00 79.75 83 LYS A C 1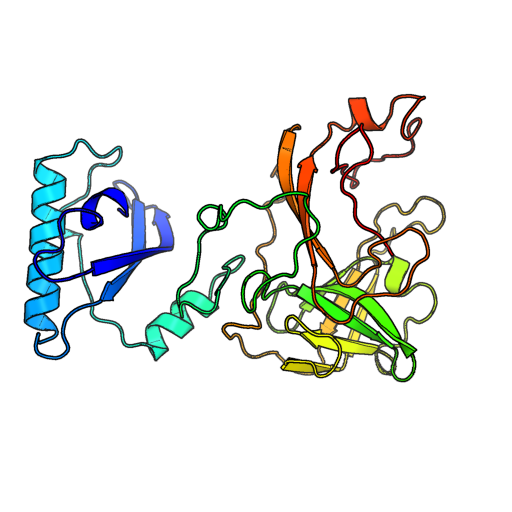
ATOM 670 O O . LYS A 1 83 ? -11.630 -2.649 20.652 1.00 79.75 83 LYS A O 1
ATOM 675 N N . MET A 1 84 ? -11.457 -0.720 21.790 1.00 75.94 84 MET A N 1
ATOM 676 C CA . MET A 1 84 ? -11.497 0.145 20.611 1.00 75.94 84 MET A CA 1
ATOM 677 C C . MET A 1 84 ? -10.328 -0.119 19.657 1.00 75.94 84 MET A C 1
ATOM 679 O O . MET A 1 84 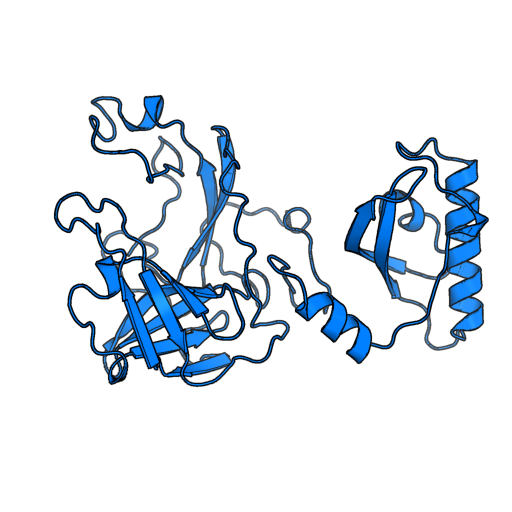? -10.555 -0.299 18.461 1.00 75.94 84 MET A O 1
ATOM 683 N N . ARG A 1 85 ? -9.090 -0.185 20.168 1.00 71.81 85 ARG A N 1
ATOM 684 C CA . ARG A 1 85 ? -7.913 -0.515 19.350 1.00 71.81 85 ARG A CA 1
ATOM 685 C C . ARG A 1 85 ? -8.050 -1.882 18.691 1.00 71.81 85 ARG A C 1
ATOM 687 O O . ARG A 1 85 ? -7.823 -1.984 17.496 1.00 71.81 85 ARG A O 1
ATOM 694 N N . ASN A 1 86 ? -8.514 -2.896 19.417 1.00 76.38 86 ASN A N 1
ATOM 695 C CA . ASN A 1 86 ? -8.737 -4.228 18.848 1.00 76.38 86 ASN A CA 1
ATOM 696 C C . ASN A 1 86 ? -9.764 -4.209 17.702 1.00 76.38 86 ASN A C 1
ATOM 698 O O . ASN A 1 86 ? -9.535 -4.821 16.660 1.00 76.38 86 ASN A O 1
ATOM 702 N N . LEU A 1 87 ? -10.868 -3.469 17.861 1.00 77.31 87 LEU A N 1
ATOM 703 C CA . LEU A 1 87 ? -11.869 -3.304 16.801 1.00 77.31 87 LEU A CA 1
ATOM 704 C C . LEU A 1 87 ? -11.278 -2.613 15.567 1.00 77.31 87 LEU A C 1
ATOM 706 O O . LEU A 1 87 ? -11.532 -3.046 14.445 1.00 77.31 87 LEU A O 1
ATOM 710 N N . LEU A 1 88 ? -10.464 -1.575 15.755 1.00 72.50 88 LEU A N 1
ATOM 711 C CA . LEU A 1 88 ? -9.800 -0.879 14.652 1.00 72.50 88 LEU A CA 1
ATOM 712 C C . LEU A 1 88 ? -8.746 -1.758 13.963 1.00 72.50 88 LEU A C 1
ATOM 714 O O . LEU A 1 88 ? -8.733 -1.825 12.738 1.00 72.50 88 LEU A O 1
ATOM 718 N N . ASN A 1 89 ? -7.949 -2.495 14.736 1.00 72.94 89 ASN A N 1
ATOM 719 C CA . ASN A 1 89 ? -6.915 -3.415 14.252 1.00 72.94 89 ASN A CA 1
ATOM 720 C C . ASN A 1 89 ? -7.485 -4.601 13.456 1.00 72.94 89 ASN A C 1
ATOM 722 O O . ASN A 1 89 ? -6.785 -5.203 12.649 1.00 72.94 89 ASN A O 1
ATOM 726 N N . SER A 1 90 ? -8.758 -4.955 13.662 1.00 75.25 90 SER A N 1
ATOM 727 C CA . SER A 1 90 ? -9.420 -6.000 12.864 1.00 75.25 90 SER A CA 1
ATOM 728 C C . SER A 1 90 ? -9.713 -5.569 11.418 1.00 75.25 90 SER A C 1
ATOM 730 O O . SER A 1 90 ? -9.941 -6.407 10.539 1.00 75.25 90 SER A O 1
ATOM 732 N N . ARG A 1 91 ? -9.701 -4.260 11.145 1.00 80.88 91 ARG A N 1
ATOM 733 C CA . ARG A 1 91 ? -9.997 -3.686 9.830 1.00 80.88 91 ARG A CA 1
ATOM 734 C C . ARG A 1 91 ? -8.711 -3.557 9.005 1.00 80.88 91 ARG A C 1
ATOM 736 O O . ARG A 1 91 ? -7.646 -4.030 9.385 1.00 80.88 91 ARG A O 1
ATOM 743 N N . CYS A 1 92 ? -8.842 -2.986 7.820 1.00 88.19 92 CYS A N 1
ATOM 744 C CA . CYS A 1 92 ? -7.749 -2.734 6.894 1.00 88.19 92 CYS A CA 1
ATOM 745 C C . CYS A 1 92 ? -7.910 -1.330 6.295 1.00 88.19 92 CYS A C 1
ATOM 747 O O . CYS A 1 92 ? -8.995 -0.746 6.378 1.00 88.19 92 CYS A O 1
ATOM 749 N N . GLY A 1 93 ? -6.845 -0.777 5.711 1.00 87.25 93 GLY A N 1
ATOM 750 C CA . GLY A 1 93 ? -6.897 0.492 4.971 1.00 87.25 93 GLY A CA 1
ATOM 751 C C . GLY A 1 93 ? -7.182 1.724 5.841 1.00 87.25 93 GLY A C 1
ATOM 752 O O . GLY A 1 93 ? -7.641 2.749 5.339 1.00 87.25 93 GLY A O 1
ATOM 753 N N . ILE A 1 94 ? -6.942 1.631 7.151 1.00 83.06 94 ILE A N 1
ATOM 754 C CA . ILE A 1 94 ? -7.156 2.726 8.099 1.00 83.06 94 ILE A CA 1
ATOM 755 C C . ILE A 1 94 ? -5.838 3.464 8.351 1.00 83.06 94 ILE A C 1
ATOM 757 O O . ILE A 1 94 ? -4.875 2.861 8.816 1.00 83.06 94 ILE A O 1
ATOM 761 N N . ARG A 1 95 ? -5.821 4.779 8.107 1.00 83.62 95 ARG A N 1
ATOM 762 C CA . ARG A 1 95 ? -4.716 5.671 8.496 1.00 83.62 95 ARG A CA 1
ATOM 763 C C . ARG A 1 95 ? -4.883 6.076 9.963 1.00 83.62 95 ARG A C 1
ATOM 765 O O . ARG A 1 95 ? -5.988 6.453 10.342 1.00 83.62 95 ARG A O 1
ATOM 772 N N . MET A 1 96 ? -3.836 6.017 10.779 1.00 68.00 96 MET A N 1
ATOM 773 C CA . MET A 1 96 ? -3.831 6.321 12.218 1.00 68.00 96 MET A CA 1
ATOM 774 C C . MET A 1 96 ? -2.852 7.456 12.561 1.00 68.00 96 MET A C 1
ATOM 776 O O . MET A 1 96 ? -1.932 7.265 13.353 1.00 68.00 96 MET A O 1
ATOM 780 N N . THR A 1 97 ? -3.029 8.638 11.963 1.00 67.06 97 THR A N 1
ATOM 781 C CA . THR A 1 97 ? -2.142 9.780 12.239 1.00 67.06 97 THR A CA 1
ATOM 782 C C . THR A 1 97 ? -2.174 10.186 13.713 1.00 67.06 97 THR A C 1
ATOM 784 O O . THR A 1 97 ? -3.183 9.987 14.398 1.00 67.06 97 THR A O 1
ATOM 787 N N . SER A 1 98 ? -1.069 10.770 14.192 1.00 51.12 98 SER A N 1
ATOM 788 C CA . SER A 1 98 ? -0.710 11.115 15.588 1.00 51.12 98 SER A CA 1
ATOM 789 C C . SER A 1 98 ? -1.717 11.956 16.393 1.00 51.12 98 SER A C 1
ATOM 791 O O . SER A 1 98 ? -1.501 12.261 17.562 1.00 51.12 98 SER A O 1
ATOM 793 N N . SER A 1 99 ? -2.898 12.218 15.844 1.00 46.03 99 SER A N 1
ATOM 794 C CA . SER A 1 99 ? -4.082 12.570 16.617 1.00 46.03 99 SER A CA 1
ATOM 795 C C . SER A 1 99 ? -4.744 11.371 17.323 1.00 46.03 99 SER A C 1
ATOM 797 O O . SER A 1 99 ? -5.921 11.465 17.627 1.00 46.03 99 SER A O 1
ATOM 799 N N . ASN A 1 100 ? -4.064 10.241 17.599 1.00 40.69 100 ASN A N 1
ATOM 800 C CA . ASN A 1 100 ? -4.653 9.043 18.250 1.00 40.69 100 ASN A CA 1
ATOM 801 C C . ASN A 1 100 ? -6.010 8.601 17.648 1.00 40.69 100 ASN A C 1
ATOM 803 O O . ASN A 1 100 ? -6.847 7.983 18.312 1.00 40.69 100 ASN A O 1
ATOM 807 N N . MET A 1 101 ? -6.248 8.947 16.385 1.00 46.00 101 MET A N 1
ATOM 808 C CA . MET A 1 101 ? -7.550 8.891 15.743 1.00 46.00 101 MET A CA 1
ATOM 809 C C . MET A 1 101 ? -7.364 8.293 14.362 1.00 46.00 101 MET A C 1
ATOM 811 O O . MET A 1 101 ? -6.550 8.785 13.582 1.00 46.00 101 MET A O 1
ATOM 815 N N . PRO A 1 102 ? -8.154 7.278 14.000 1.00 42.44 102 PRO A N 1
ATOM 816 C CA . PRO A 1 102 ? -8.116 6.811 12.639 1.00 42.44 102 PRO A CA 1
ATOM 817 C C . PRO A 1 102 ? -8.731 7.893 11.737 1.00 42.44 102 PRO A C 1
ATOM 819 O O . PRO A 1 102 ? -9.802 8.420 12.040 1.00 42.44 102 PRO A O 1
ATOM 822 N N . LEU A 1 103 ? -8.065 8.300 10.657 1.00 44.69 103 LEU A N 1
ATOM 823 C CA . LEU A 1 103 ? -8.556 9.255 9.654 1.00 44.69 103 LEU A CA 1
ATOM 824 C C . LEU A 1 103 ? -9.154 8.486 8.466 1.00 44.69 103 LEU A C 1
ATOM 826 O O . LEU A 1 103 ? -8.707 7.384 8.155 1.00 44.69 103 LEU A O 1
ATOM 830 N N . PRO A 1 104 ? -10.234 8.986 7.830 1.00 39.41 104 PRO A N 1
ATOM 831 C CA . PRO A 1 104 ? -10.692 8.396 6.588 1.00 39.41 104 PRO A CA 1
ATOM 832 C C . PRO A 1 104 ? -9.676 8.830 5.531 1.00 39.41 104 PRO A C 1
ATOM 834 O O . PRO A 1 104 ? -9.026 9.864 5.691 1.00 39.41 104 PRO A O 1
ATOM 837 N N . ALA A 1 105 ? -9.598 8.130 4.408 1.00 43.78 105 ALA A N 1
ATOM 838 C CA . ALA A 1 105 ? -8.772 8.555 3.276 1.00 43.78 105 ALA A CA 1
ATOM 839 C C . ALA A 1 105 ? -9.130 9.961 2.711 1.00 43.78 105 ALA A C 1
ATOM 841 O O . ALA A 1 105 ? -8.559 10.379 1.713 1.00 43.78 105 ALA A O 1
ATOM 842 N N . SER A 1 106 ? -10.071 10.697 3.325 1.00 40.25 106 SER A N 1
ATOM 843 C CA . SER A 1 106 ? -10.677 11.922 2.809 1.00 40.25 106 SER A CA 1
ATOM 844 C C . SER A 1 106 ? -10.604 13.159 3.724 1.00 40.25 106 SER A C 1
ATOM 846 O O . SER A 1 106 ? -11.312 14.118 3.422 1.00 40.25 106 SER A O 1
ATOM 848 N N . SER A 1 107 ? -9.888 13.174 4.866 1.00 35.94 107 SER A N 1
ATOM 849 C CA . SER A 1 107 ? -9.948 14.347 5.779 1.00 35.94 107 SER A CA 1
ATOM 850 C C . SER A 1 107 ? -8.637 14.959 6.287 1.00 35.94 107 SER A C 1
ATOM 852 O O . SER A 1 107 ? -8.688 15.750 7.227 1.00 35.94 107 SER A O 1
ATOM 854 N N . SER A 1 108 ? -7.502 14.699 5.645 1.00 36.59 108 SER A N 1
ATOM 855 C CA . SER A 1 108 ? -6.342 15.601 5.697 1.00 36.59 108 SER A CA 1
ATOM 856 C C . SER A 1 108 ? -6.100 16.169 4.301 1.00 36.59 108 SER A C 1
ATOM 858 O O . SER A 1 108 ? -5.216 15.758 3.566 1.00 36.59 108 SER A O 1
ATOM 860 N N . THR A 1 109 ? -6.951 17.115 3.911 1.00 37.16 109 THR A N 1
ATOM 861 C CA . THR A 1 109 ? -6.609 18.110 2.890 1.00 37.16 109 THR A CA 1
ATOM 862 C C . THR A 1 109 ? -5.984 19.319 3.587 1.00 37.16 109 THR A C 1
ATOM 864 O O . THR A 1 109 ? -6.402 20.454 3.354 1.00 37.16 109 THR A O 1
ATOM 867 N N . GLU A 1 110 ? -5.023 19.097 4.492 1.00 34.09 110 GLU A N 1
ATOM 868 C CA . GLU A 1 110 ? -3.970 20.103 4.597 1.00 34.09 110 GLU A CA 1
ATOM 869 C C . GLU A 1 110 ? -3.328 20.116 3.219 1.00 34.09 110 GLU A C 1
ATOM 871 O O . GLU A 1 110 ? -3.091 19.068 2.625 1.00 34.09 110 GLU A O 1
ATOM 876 N N . ARG A 1 111 ? -3.312 21.308 2.639 1.00 36.75 111 ARG A N 1
ATOM 877 C CA . ARG A 1 111 ? -3.039 21.597 1.238 1.00 36.75 111 ARG A CA 1
ATOM 878 C C . ARG A 1 111 ? -1.784 20.818 0.827 1.00 36.75 111 ARG A C 1
ATOM 880 O O . ARG A 1 111 ? -0.693 21.246 1.167 1.00 36.75 111 ARG A O 1
ATOM 887 N N . ILE A 1 112 ? -1.962 19.680 0.146 1.00 44.44 112 ILE A N 1
ATOM 888 C CA . ILE A 1 112 ? -0.848 18.903 -0.402 1.00 44.44 112 ILE A CA 1
ATOM 889 C C . ILE A 1 112 ? -0.359 19.697 -1.607 1.00 44.44 112 ILE A C 1
ATOM 891 O O . ILE A 1 112 ? -0.891 19.568 -2.714 1.00 44.44 112 ILE A O 1
ATOM 895 N N . VAL A 1 113 ? 0.542 20.642 -1.365 1.00 40.09 113 VAL A N 1
ATOM 896 C CA . VAL A 1 113 ? 1.030 21.577 -2.375 1.00 40.09 113 VAL A CA 1
ATOM 897 C C . VAL A 1 113 ? 2.231 20.890 -3.016 1.00 40.09 113 VAL A C 1
ATOM 899 O O . VAL A 1 113 ? 3.295 20.838 -2.422 1.00 40.09 113 VAL A O 1
ATOM 902 N N . GLN A 1 114 ? 2.052 20.359 -4.231 1.00 46.47 114 GLN A N 1
ATOM 903 C CA . GLN A 1 114 ? 3.108 19.838 -5.131 1.00 46.47 114 GLN A CA 1
ATOM 904 C C . GLN A 1 114 ? 3.486 18.345 -5.041 1.00 46.47 114 GLN A C 1
ATOM 906 O O . GLN A 1 114 ? 4.408 17.922 -5.730 1.00 46.47 114 GLN A O 1
ATOM 911 N N . GLY A 1 115 ? 2.760 17.508 -4.293 1.00 54.12 115 GLY A N 1
ATOM 912 C CA . GLY A 1 115 ? 2.820 16.049 -4.493 1.00 54.12 115 GLY A CA 1
ATOM 913 C C . GLY A 1 115 ? 4.160 15.365 -4.171 1.00 54.12 115 GLY A C 1
ATOM 914 O O . GLY A 1 115 ? 4.406 14.285 -4.691 1.00 54.12 115 GLY A O 1
ATOM 915 N N . ARG A 1 116 ? 5.016 15.953 -3.323 1.00 64.94 116 ARG A N 1
ATOM 916 C CA . ARG A 1 116 ? 6.275 15.346 -2.835 1.00 64.94 116 ARG A CA 1
ATOM 917 C C . ARG A 1 116 ? 6.484 15.603 -1.341 1.00 64.94 116 ARG A C 1
ATOM 919 O O . ARG A 1 116 ? 7.496 16.151 -0.904 1.00 64.94 116 ARG A O 1
ATOM 926 N N . GLU A 1 117 ? 5.499 15.234 -0.535 1.00 80.12 117 GLU A N 1
ATOM 927 C CA . GLU A 1 117 ? 5.497 15.557 0.893 1.00 80.12 117 GLU A CA 1
ATOM 928 C C . GLU A 1 117 ? 6.077 14.428 1.737 1.00 80.12 117 GLU A C 1
ATOM 930 O O . GLU A 1 117 ? 6.029 13.257 1.364 1.00 80.12 117 GLU A O 1
ATOM 935 N N . THR A 1 118 ? 6.645 14.785 2.890 1.00 87.06 118 THR A N 1
ATOM 936 C CA . THR A 1 118 ? 7.012 13.784 3.898 1.00 87.06 118 THR A CA 1
ATOM 937 C C . THR A 1 118 ? 5.729 13.253 4.519 1.00 87.06 118 THR A C 1
ATOM 939 O O . THR A 1 118 ? 4.933 14.036 5.033 1.00 87.06 118 THR A O 1
ATOM 942 N N . ALA A 1 119 ? 5.530 11.939 4.473 1.00 90.00 119 ALA A N 1
ATOM 943 C CA . ALA A 1 119 ? 4.396 11.308 5.127 1.00 90.00 119 ALA A CA 1
ATOM 944 C C . ALA A 1 119 ? 4.521 11.429 6.649 1.00 90.00 119 ALA A C 1
ATOM 946 O O . ALA A 1 119 ? 5.604 11.242 7.215 1.00 90.00 119 ALA A O 1
ATOM 947 N N . MET A 1 120 ? 3.404 11.700 7.317 1.00 89.19 120 MET A N 1
ATOM 948 C CA . MET A 1 120 ? 3.364 11.698 8.777 1.00 89.19 120 MET A CA 1
ATOM 949 C C . MET A 1 120 ? 3.238 10.274 9.320 1.00 89.19 120 MET A C 1
ATOM 951 O O . MET A 1 120 ? 2.721 9.364 8.663 1.00 89.19 120 MET A O 1
ATOM 955 N N . GLU A 1 121 ? 3.686 10.080 10.560 1.00 87.44 121 GLU A N 1
ATOM 956 C CA . GLU A 1 121 ? 3.525 8.804 11.249 1.00 87.44 121 GLU A CA 1
ATOM 957 C C . GLU A 1 121 ? 2.048 8.384 11.280 1.00 87.44 121 GLU A C 1
ATOM 959 O O . GLU A 1 121 ? 1.163 9.169 11.625 1.00 87.44 121 GLU A O 1
ATOM 964 N N . GLY A 1 122 ? 1.788 7.134 10.890 1.00 85.81 122 GLY A N 1
ATOM 965 C CA . GLY A 1 122 ? 0.447 6.562 10.833 1.00 85.81 122 GLY A CA 1
ATOM 966 C C . GLY A 1 122 ? -0.384 6.967 9.612 1.00 85.81 122 GLY A C 1
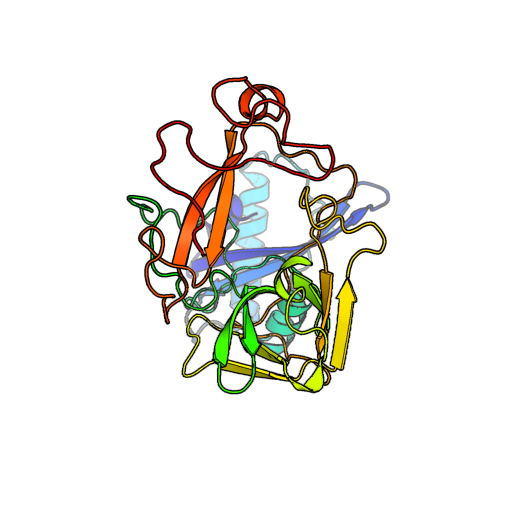ATOM 967 O O . GLY A 1 122 ? -1.507 6.485 9.479 1.00 85.81 122 GLY A O 1
ATOM 968 N N . GLU A 1 123 ? 0.119 7.785 8.680 1.00 89.44 123 GLU A N 1
ATOM 969 C CA . GLU A 1 123 ? -0.598 8.038 7.418 1.00 89.44 123 GLU A CA 1
ATOM 970 C C . GLU A 1 123 ? -0.651 6.801 6.526 1.00 89.44 123 GLU A C 1
ATOM 972 O O . GLU A 1 123 ? -1.692 6.508 5.947 1.00 89.44 123 GLU A O 1
ATOM 977 N N . TRP A 1 124 ? 0.441 6.042 6.462 1.00 94.62 124 TRP A N 1
ATOM 978 C CA . TRP A 1 124 ? 0.568 4.875 5.586 1.00 94.62 124 TRP A CA 1
ATOM 979 C C . TRP A 1 124 ? 1.095 3.668 6.359 1.00 94.62 124 TRP A C 1
ATOM 981 O O . TRP A 1 124 ? 2.182 3.173 6.073 1.00 94.62 124 TRP A O 1
ATOM 991 N N . PRO A 1 125 ? 0.347 3.180 7.364 1.00 94.56 125 PRO A N 1
ATOM 992 C CA . PRO A 1 125 ? 0.831 2.160 8.297 1.00 94.56 125 PRO A CA 1
ATOM 993 C C . PRO A 1 125 ? 1.028 0.776 7.652 1.00 94.56 125 PRO A C 1
ATOM 995 O O . PRO A 1 125 ? 1.542 -0.134 8.292 1.00 94.56 125 PRO A O 1
ATOM 998 N N . TRP A 1 126 ? 0.618 0.600 6.395 1.00 97.62 126 TRP A N 1
ATOM 999 C CA . TRP A 1 126 ? 0.889 -0.595 5.592 1.00 97.62 126 TRP A CA 1
ATOM 1000 C C . TRP A 1 126 ? 2.164 -0.500 4.759 1.00 97.62 126 TRP A C 1
ATOM 1002 O O . TRP A 1 126 ? 2.585 -1.522 4.219 1.00 97.62 126 TRP A O 1
ATOM 1012 N N . GLN A 1 127 ? 2.769 0.685 4.632 1.00 98.12 127 GLN A N 1
ATOM 1013 C CA . GLN A 1 127 ? 4.022 0.843 3.908 1.00 98.12 127 GLN A CA 1
ATOM 1014 C C . GLN A 1 127 ? 5.135 0.083 4.627 1.00 98.12 127 GLN A C 1
ATOM 1016 O O . GLN A 1 127 ? 5.366 0.251 5.826 1.00 98.12 127 GLN A O 1
ATOM 1021 N N . ALA A 1 128 ? 5.867 -0.701 3.850 1.00 98.25 128 ALA A N 1
ATOM 1022 C CA . ALA A 1 128 ? 7.067 -1.381 4.280 1.00 98.25 128 ALA A CA 1
ATOM 1023 C C . ALA A 1 128 ? 8.234 -1.076 3.338 1.00 98.25 128 ALA A C 1
ATOM 1025 O O . ALA A 1 128 ? 8.047 -0.747 2.162 1.00 98.25 128 ALA A O 1
ATOM 1026 N N . SER A 1 129 ? 9.440 -1.197 3.876 1.00 98.38 129 SER A N 1
ATOM 1027 C CA . SER A 1 129 ? 10.696 -1.202 3.135 1.00 98.38 129 SER A CA 1
ATOM 1028 C C . SER A 1 129 ? 11.250 -2.627 3.154 1.00 98.38 129 SER A C 1
A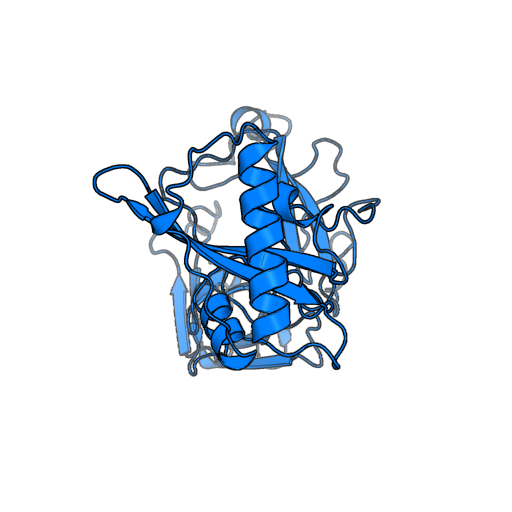TOM 1030 O O . SER A 1 129 ? 11.450 -3.202 4.226 1.00 98.38 129 SER A O 1
ATOM 1032 N N . LEU A 1 130 ? 11.449 -3.201 1.969 1.00 98.19 130 LEU A N 1
ATOM 1033 C CA . LEU A 1 130 ? 12.185 -4.443 1.758 1.00 98.19 130 LEU A CA 1
ATOM 1034 C C . LEU A 1 130 ? 13.664 -4.107 1.629 1.00 98.19 130 LEU A C 1
ATOM 1036 O O . LEU A 1 130 ? 14.047 -3.286 0.789 1.00 98.19 130 LEU A O 1
ATOM 1040 N N . GLN A 1 131 ? 14.484 -4.744 2.457 1.00 97.69 131 GLN A N 1
ATOM 1041 C CA . GLN A 1 131 ? 15.914 -4.491 2.515 1.00 97.69 131 GLN A CA 1
ATOM 1042 C C . GLN A 1 131 ? 16.700 -5.786 2.375 1.00 97.69 131 GLN A C 1
ATOM 1044 O O . GLN A 1 131 ? 16.334 -6.806 2.962 1.00 97.69 131 GLN A O 1
ATOM 1049 N N . LEU A 1 132 ? 17.812 -5.704 1.653 1.00 97.31 132 LEU A N 1
ATOM 1050 C CA . LEU A 1 132 ? 18.844 -6.729 1.682 1.00 97.31 132 LEU A CA 1
ATOM 1051 C C . LEU A 1 132 ? 19.768 -6.461 2.871 1.00 97.31 132 LEU A C 1
ATOM 1053 O O . LEU A 1 132 ? 20.211 -5.327 3.083 1.00 97.31 132 LEU A O 1
ATOM 1057 N N . ILE A 1 133 ? 20.069 -7.502 3.645 1.00 95.88 133 ILE A N 1
ATOM 1058 C CA . ILE A 1 133 ? 20.990 -7.406 4.782 1.00 95.88 133 ILE A CA 1
ATOM 1059 C C . ILE A 1 133 ? 22.352 -6.908 4.273 1.00 95.88 133 ILE A C 1
ATOM 1061 O O . ILE A 1 133 ? 22.917 -7.461 3.335 1.00 95.88 133 ILE A O 1
ATOM 1065 N N . GLY A 1 134 ? 22.853 -5.818 4.859 1.00 93.38 134 GLY A N 1
ATOM 1066 C CA . GLY A 1 134 ? 24.110 -5.172 4.460 1.00 93.38 134 GLY A CA 1
ATOM 1067 C C . GLY A 1 134 ? 24.014 -4.198 3.276 1.00 93.38 134 GLY A C 1
ATOM 1068 O O . GLY A 1 134 ? 24.883 -3.341 3.152 1.00 93.38 134 GLY A O 1
ATOM 1069 N N . ALA A 1 135 ? 22.960 -4.262 2.454 1.00 93.75 135 ALA A N 1
ATOM 1070 C CA . ALA A 1 135 ? 22.762 -3.360 1.309 1.00 93.75 135 ALA A CA 1
ATOM 1071 C C . ALA A 1 135 ? 21.633 -2.329 1.513 1.00 93.75 135 ALA A C 1
ATOM 1073 O O . ALA A 1 135 ? 21.541 -1.360 0.764 1.00 93.75 135 ALA A O 1
ATOM 1074 N N . GLY A 1 136 ? 20.782 -2.509 2.526 1.00 94.38 136 GLY A N 1
ATOM 1075 C CA . GLY A 1 136 ? 19.709 -1.570 2.853 1.00 94.38 136 GLY A CA 1
ATOM 1076 C C . GLY A 1 136 ? 18.514 -1.665 1.902 1.00 94.38 136 GLY A C 1
ATOM 1077 O O . GLY A 1 136 ? 18.265 -2.714 1.300 1.00 94.38 136 GLY A O 1
ATOM 1078 N N . HIS A 1 137 ? 17.740 -0.580 1.807 1.00 95.69 137 HIS A N 1
ATOM 1079 C CA . HIS A 1 137 ? 16.493 -0.507 1.038 1.00 95.69 137 HIS A CA 1
ATOM 1080 C C . HIS A 1 137 ? 16.673 -0.889 -0.432 1.00 95.69 137 HIS A C 1
ATOM 1082 O O . HIS A 1 137 ? 17.557 -0.370 -1.104 1.00 95.69 137 HIS A O 1
ATOM 1088 N N . GLN A 1 138 ? 15.806 -1.777 -0.920 1.00 95.44 138 GLN A N 1
ATOM 1089 C CA . GLN A 1 138 ? 15.762 -2.196 -2.324 1.00 95.44 138 GLN A CA 1
ATOM 1090 C C . GLN A 1 138 ? 14.405 -1.918 -2.968 1.00 95.44 138 GLN A C 1
ATOM 1092 O O . GLN A 1 138 ? 14.345 -1.593 -4.147 1.00 95.44 138 GLN A O 1
ATOM 1097 N N . CYS A 1 139 ? 13.319 -2.100 -2.211 1.00 97.19 139 CYS A N 1
ATOM 1098 C CA . CYS A 1 139 ? 11.960 -1.997 -2.729 1.00 97.19 139 CYS A CA 1
ATOM 1099 C C . CYS A 1 139 ? 10.953 -1.586 -1.655 1.00 97.19 139 CYS A C 1
ATOM 1101 O O . CYS A 1 139 ? 11.141 -1.815 -0.457 1.00 97.19 139 CYS A O 1
ATOM 1103 N N . GLY A 1 140 ? 9.819 -1.046 -2.097 1.00 97.50 140 GLY A N 1
ATOM 1104 C CA . GLY A 1 140 ? 8.619 -0.922 -1.276 1.00 97.50 140 GLY A CA 1
ATOM 1105 C C . GLY A 1 140 ? 7.822 -2.230 -1.195 1.00 97.50 140 GLY A C 1
ATOM 1106 O O . GLY A 1 140 ? 7.882 -3.085 -2.079 1.00 97.50 140 GLY A O 1
ATOM 1107 N N . ALA A 1 141 ? 7.025 -2.375 -0.140 1.00 98.50 141 ALA A N 1
ATOM 1108 C CA . ALA A 1 141 ? 6.002 -3.411 -0.035 1.00 98.50 141 ALA A CA 1
ATOM 1109 C C . ALA A 1 141 ? 4.789 -2.899 0.752 1.00 98.50 141 ALA A C 1
ATOM 1111 O O . ALA A 1 141 ? 4.885 -1.919 1.492 1.00 98.50 141 ALA A O 1
ATOM 1112 N N . SER A 1 142 ? 3.650 -3.572 0.600 1.00 98.69 142 SER A N 1
ATOM 1113 C CA . SER A 1 142 ? 2.413 -3.283 1.328 1.00 98.69 142 SER A CA 1
ATOM 1114 C C . SER A 1 142 ? 2.022 -4.454 2.219 1.00 98.69 142 SER A C 1
ATOM 1116 O O . SER A 1 142 ? 1.884 -5.582 1.752 1.00 98.69 142 SER A O 1
ATOM 1118 N N . LEU A 1 143 ? 1.795 -4.195 3.502 1.00 98.56 143 LEU A N 1
ATOM 1119 C CA . LEU A 1 143 ? 1.301 -5.193 4.444 1.00 98.56 143 LEU A CA 1
ATOM 1120 C C . LEU A 1 143 ? -0.177 -5.511 4.170 1.00 98.56 143 LEU A C 1
ATOM 1122 O O . LEU A 1 143 ? -1.023 -4.621 4.251 1.00 98.56 143 LEU A O 1
ATOM 1126 N N . ILE A 1 144 ? -0.506 -6.773 3.891 1.00 97.81 144 ILE A N 1
ATOM 1127 C CA . ILE A 1 144 ? -1.881 -7.220 3.578 1.00 97.81 144 ILE A CA 1
ATOM 1128 C C . ILE A 1 144 ? -2.475 -8.134 4.665 1.00 97.81 144 ILE A C 1
ATOM 1130 O O . ILE A 1 144 ? -3.695 -8.283 4.770 1.00 97.81 144 ILE A O 1
ATOM 1134 N N . SER A 1 145 ? -1.633 -8.690 5.540 1.00 95.81 145 SER A N 1
ATOM 1135 C CA . SER A 1 145 ? -2.033 -9.410 6.757 1.00 95.81 145 SER A CA 1
ATOM 1136 C C . SER A 1 145 ? -1.032 -9.151 7.893 1.00 95.81 145 SER A C 1
ATOM 1138 O O . SER A 1 145 ? -0.164 -8.302 7.767 1.00 95.81 145 SER A O 1
ATOM 1140 N N . ASN A 1 146 ? -1.119 -9.860 9.020 1.00 95.06 146 ASN A N 1
ATOM 1141 C CA . ASN A 1 146 ? -0.097 -9.775 10.071 1.00 95.06 146 ASN A CA 1
ATOM 1142 C C . ASN A 1 146 ? 1.195 -10.557 9.744 1.00 95.06 146 ASN A C 1
ATOM 1144 O O . ASN A 1 146 ? 2.138 -10.509 10.529 1.00 95.06 146 ASN A O 1
ATOM 1148 N N . THR A 1 147 ? 1.251 -11.278 8.623 1.00 97.94 147 THR A N 1
ATOM 1149 C CA . THR A 1 147 ? 2.406 -12.095 8.206 1.00 97.94 147 THR A CA 1
ATOM 1150 C C . THR A 1 147 ? 2.734 -11.993 6.719 1.00 97.94 147 THR A C 1
ATOM 1152 O O . THR A 1 147 ? 3.777 -12.490 6.316 1.00 97.94 147 THR A O 1
ATOM 1155 N N . TRP A 1 148 ? 1.891 -11.360 5.903 1.00 98.69 148 TRP A N 1
ATOM 1156 C CA . TRP A 1 148 ? 2.050 -11.314 4.450 1.00 98.69 148 TRP A CA 1
ATOM 1157 C C . TRP A 1 148 ? 2.163 -9.886 3.935 1.00 98.69 148 TRP A C 1
ATOM 1159 O O . TRP A 1 148 ? 1.358 -9.015 4.286 1.00 98.69 148 TRP A O 1
ATOM 1169 N N . LEU A 1 149 ? 3.137 -9.684 3.052 1.00 98.81 149 LEU A N 1
ATOM 1170 C CA . LEU A 1 149 ? 3.325 -8.473 2.271 1.00 98.81 149 LEU A CA 1
ATOM 1171 C C . LEU A 1 149 ? 3.123 -8.753 0.78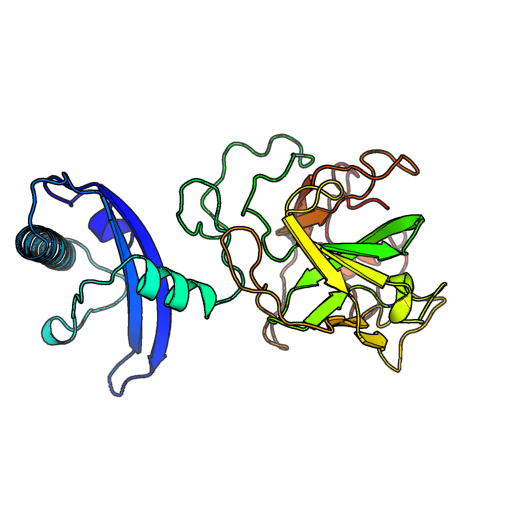7 1.00 98.81 149 LEU A C 1
ATOM 1173 O O . LEU A 1 149 ? 3.519 -9.809 0.297 1.00 98.81 149 LEU A O 1
ATOM 1177 N N . LEU A 1 150 ? 2.565 -7.767 0.093 1.00 98.75 150 LEU A N 1
ATOM 1178 C CA . LEU A 1 150 ? 2.482 -7.693 -1.358 1.00 98.75 150 LEU A CA 1
ATOM 1179 C C . LEU A 1 150 ? 3.553 -6.729 -1.880 1.00 98.75 150 LEU A C 1
ATOM 1181 O O . LEU A 1 150 ? 3.729 -5.637 -1.334 1.00 98.75 150 LEU A O 1
ATOM 1185 N N . THR A 1 151 ? 4.271 -7.122 -2.922 1.00 98.62 151 THR A N 1
ATOM 1186 C CA . THR A 1 151 ? 5.318 -6.321 -3.572 1.00 98.62 151 THR A CA 1
ATOM 1187 C C . THR A 1 151 ? 5.426 -6.709 -5.051 1.00 98.62 151 THR A C 1
ATOM 1189 O O . THR A 1 151 ? 4.611 -7.490 -5.542 1.00 98.62 151 THR A O 1
ATOM 1192 N N . ALA A 1 152 ? 6.411 -6.166 -5.761 1.00 98.19 152 ALA A N 1
ATOM 1193 C CA . ALA A 1 152 ? 6.693 -6.501 -7.148 1.00 98.19 152 ALA A CA 1
ATOM 1194 C C . ALA A 1 152 ? 7.619 -7.724 -7.254 1.00 98.19 152 ALA A C 1
ATOM 1196 O O . ALA A 1 152 ? 8.525 -7.920 -6.436 1.00 98.19 152 ALA A O 1
ATOM 1197 N N . ALA A 1 153 ? 7.429 -8.542 -8.286 1.00 98.31 153 ALA A N 1
ATOM 1198 C CA . ALA A 1 153 ? 8.295 -9.685 -8.560 1.00 98.31 153 ALA A CA 1
ATOM 1199 C C . ALA A 1 153 ? 9.721 -9.246 -8.930 1.00 98.31 153 ALA A C 1
ATOM 1201 O O . ALA A 1 153 ? 10.692 -9.930 -8.580 1.00 98.31 153 ALA A O 1
ATOM 1202 N N . HIS A 1 154 ? 9.874 -8.078 -9.563 1.00 97.00 154 HIS A N 1
ATOM 1203 C CA . HIS A 1 154 ? 11.175 -7.567 -9.985 1.00 97.00 154 HIS A CA 1
ATOM 1204 C C . HIS A 1 154 ? 12.130 -7.305 -8.817 1.00 97.00 154 HIS A C 1
ATOM 1206 O O . HIS A 1 154 ? 13.345 -7.418 -8.999 1.00 97.00 154 HIS A O 1
ATOM 1212 N N . CYS A 1 155 ? 11.600 -7.036 -7.619 1.00 97.38 155 CYS A N 1
ATOM 1213 C CA . CYS A 1 155 ? 12.379 -6.822 -6.399 1.00 97.38 155 CYS A CA 1
ATOM 1214 C C . CYS A 1 155 ? 13.266 -8.023 -6.047 1.00 97.38 155 CYS A C 1
ATOM 1216 O O . CYS A 1 155 ? 14.364 -7.858 -5.521 1.00 97.38 155 CYS A O 1
ATOM 1218 N N . PHE A 1 156 ? 12.831 -9.234 -6.404 1.00 97.19 156 PHE A N 1
ATOM 1219 C CA . PHE A 1 156 ? 13.538 -10.480 -6.106 1.00 97.19 156 PHE A CA 1
ATOM 1220 C C . PHE A 1 156 ? 14.295 -11.048 -7.314 1.00 97.19 156 PHE A C 1
ATOM 1222 O O . PHE A 1 156 ? 14.776 -12.178 -7.265 1.00 97.19 156 PHE A O 1
ATOM 1229 N N . ARG A 1 157 ? 14.438 -10.296 -8.418 1.00 90.50 157 ARG A N 1
ATOM 1230 C CA . ARG A 1 157 ? 15.173 -10.763 -9.614 1.00 90.50 157 ARG A CA 1
ATOM 1231 C C . ARG A 1 157 ? 16.624 -11.128 -9.309 1.00 90.50 157 ARG A C 1
ATOM 1233 O O . ARG A 1 157 ? 17.120 -12.112 -9.846 1.00 90.50 157 ARG A O 1
ATOM 1240 N N . ARG A 1 158 ? 17.300 -10.316 -8.487 1.00 90.75 158 ARG A N 1
ATOM 1241 C CA . ARG A 1 158 ? 18.729 -10.481 -8.163 1.00 90.75 158 ARG A CA 1
ATOM 1242 C C . ARG A 1 158 ? 18.969 -11.453 -7.011 1.00 90.75 158 ARG A C 1
ATOM 1244 O O . ARG A 1 158 ? 19.971 -12.153 -7.022 1.00 90.75 158 ARG A O 1
ATOM 1251 N N . ASN A 1 159 ? 18.068 -11.493 -6.031 1.00 94.62 159 ASN A N 1
ATOM 1252 C CA . ASN A 1 159 ? 18.196 -12.355 -4.863 1.00 94.62 159 ASN A CA 1
ATOM 1253 C C . ASN A 1 159 ? 16.815 -12.843 -4.403 1.00 94.62 159 ASN A C 1
ATOM 1255 O O . ASN A 1 159 ? 15.971 -12.040 -4.002 1.00 94.62 159 ASN A O 1
ATOM 1259 N N . LYS A 1 160 ? 16.610 -14.163 -4.450 1.00 94.94 160 LYS A N 1
ATOM 1260 C CA . LYS A 1 160 ? 15.374 -14.843 -4.029 1.00 94.94 160 LYS A CA 1
ATOM 1261 C C . LYS A 1 160 ? 15.510 -15.580 -2.696 1.00 94.94 160 LYS A C 1
ATOM 1263 O O . LYS A 1 160 ? 14.534 -16.181 -2.261 1.00 94.94 160 LYS A O 1
ATOM 1268 N N . ASP A 1 161 ? 16.688 -15.574 -2.072 1.00 98.00 161 ASP A N 1
ATOM 1269 C CA . ASP A 1 161 ? 16.900 -16.239 -0.789 1.00 98.00 161 ASP A CA 1
ATOM 1270 C C . ASP A 1 161 ? 16.262 -15.406 0.335 1.00 98.00 161 ASP A C 1
ATOM 1272 O O . ASP A 1 161 ? 16.790 -14.341 0.662 1.00 98.00 161 ASP A O 1
ATOM 1276 N N . PRO A 1 162 ? 15.153 -15.860 0.954 1.00 98.00 162 PRO A N 1
ATOM 1277 C CA . PRO A 1 162 ? 14.466 -15.100 1.995 1.00 98.00 162 PRO A CA 1
ATOM 1278 C C . PRO A 1 162 ? 15.356 -14.795 3.208 1.00 98.00 162 PRO A C 1
ATOM 1280 O O . PRO A 1 162 ? 15.120 -13.786 3.870 1.00 98.00 162 PRO A O 1
ATOM 1283 N N . SER A 1 163 ? 16.398 -15.594 3.474 1.00 98.12 163 SER A N 1
ATOM 1284 C CA . SER A 1 163 ? 17.314 -15.377 4.602 1.00 98.12 163 SER A CA 1
ATOM 1285 C C . SER A 1 163 ? 18.095 -14.060 4.501 1.00 98.12 163 SER A C 1
ATOM 1287 O O . SER A 1 163 ? 18.515 -13.508 5.517 1.00 98.12 163 SER A O 1
ATOM 1289 N N . GLN A 1 164 ? 18.247 -13.536 3.281 1.00 98.19 164 GLN A N 1
ATOM 1290 C CA . GLN A 1 164 ? 18.968 -12.298 2.987 1.00 98.19 164 GLN A CA 1
ATOM 1291 C C . GLN A 1 164 ? 18.080 -11.053 3.083 1.00 98.19 164 GLN A C 1
ATOM 1293 O O . GLN A 1 164 ? 18.576 -9.935 2.922 1.00 98.19 164 GLN A O 1
ATOM 1298 N N . TRP A 1 165 ? 16.779 -11.225 3.330 1.00 98.62 165 TRP A N 1
ATOM 1299 C CA . TRP A 1 165 ? 15.803 -10.144 3.308 1.00 98.62 165 TRP A CA 1
ATOM 1300 C C . TRP A 1 165 ? 15.228 -9.847 4.690 1.00 98.62 165 TRP A C 1
ATOM 1302 O O . TRP A 1 165 ? 14.776 -10.729 5.428 1.00 98.62 165 TRP A O 1
ATOM 1312 N N . ILE A 1 166 ? 15.148 -8.555 4.993 1.00 98.50 166 ILE A N 1
ATOM 1313 C CA . ILE A 1 166 ? 14.372 -8.029 6.113 1.00 98.50 166 ILE A CA 1
ATOM 1314 C C . ILE A 1 166 ? 13.309 -7.058 5.609 1.00 98.50 166 ILE A C 1
ATOM 1316 O O . ILE A 1 166 ? 13.428 -6.433 4.554 1.00 98.50 166 ILE A O 1
ATOM 1320 N N . VAL A 1 167 ? 12.259 -6.924 6.405 1.00 98.50 167 VAL A N 1
ATOM 1321 C CA . VAL A 1 167 ? 11.168 -5.978 6.205 1.00 98.50 167 VAL A CA 1
ATOM 1322 C C . VAL A 1 167 ? 11.176 -5.002 7.366 1.00 98.50 167 VAL A C 1
ATOM 1324 O O . VAL A 1 167 ? 11.164 -5.415 8.530 1.00 98.50 167 VAL A O 1
ATOM 1327 N N . THR A 1 168 ? 11.142 -3.710 7.061 1.00 98.12 168 THR A N 1
ATOM 1328 C CA . THR A 1 168 ? 11.015 -2.659 8.069 1.00 98.12 168 THR A CA 1
ATOM 1329 C C . THR A 1 168 ? 9.744 -1.844 7.883 1.00 98.12 168 THR A C 1
ATOM 1331 O O . THR A 1 168 ? 9.364 -1.530 6.755 1.00 98.12 168 THR A O 1
ATOM 1334 N N . PHE A 1 169 ? 9.118 -1.460 8.994 1.00 97.69 169 PHE A N 1
ATOM 1335 C CA . PHE A 1 169 ? 7.904 -0.642 9.028 1.00 97.69 169 PHE A CA 1
ATOM 1336 C C . PHE A 1 169 ? 8.131 0.679 9.767 1.00 97.69 169 PHE A C 1
ATOM 1338 O O . PHE A 1 169 ? 9.034 0.798 10.602 1.00 97.69 169 PHE A O 1
ATOM 1345 N N . GLY A 1 170 ? 7.254 1.644 9.489 1.00 94.19 170 GLY A N 1
ATOM 1346 C CA . GLY A 1 170 ? 7.319 3.016 9.987 1.00 94.19 170 GLY A CA 1
ATOM 1347 C C . GLY A 1 170 ? 7.627 4.014 8.869 1.00 94.19 170 GLY A C 1
ATOM 1348 O O . GLY A 1 170 ? 7.763 3.650 7.704 1.00 94.19 170 GLY A O 1
ATOM 1349 N N . THR A 1 171 ? 7.736 5.293 9.222 1.00 93.81 171 THR A N 1
ATOM 1350 C CA . THR A 1 171 ? 8.017 6.380 8.265 1.00 93.81 171 THR A CA 1
ATOM 1351 C C . THR A 1 171 ? 9.504 6.602 8.005 1.00 93.81 171 THR A C 1
ATOM 1353 O O . THR A 1 171 ? 9.851 7.511 7.255 1.00 93.81 171 THR A O 1
ATOM 1356 N N . THR A 1 172 ? 10.378 5.803 8.616 1.00 94.62 172 THR A N 1
ATOM 1357 C CA . THR A 1 172 ? 11.832 5.940 8.512 1.00 94.62 172 THR A CA 1
ATOM 1358 C C . THR A 1 172 ? 12.465 4.569 8.278 1.00 94.62 172 THR A C 1
ATOM 1360 O O . THR A 1 172 ? 12.087 3.604 8.942 1.00 94.62 172 THR A O 1
ATOM 1363 N N . ILE A 1 173 ? 13.423 4.474 7.351 1.00 93.56 173 ILE A N 1
ATOM 1364 C CA . ILE A 1 173 ? 14.190 3.241 7.096 1.00 93.56 173 ILE A CA 1
ATOM 1365 C C . ILE A 1 173 ? 15.188 2.973 8.230 1.00 93.56 173 ILE A C 1
ATOM 1367 O O . ILE A 1 173 ? 15.331 1.835 8.677 1.00 93.56 173 ILE A O 1
ATOM 1371 N N . THR A 1 174 ? 15.868 4.013 8.713 1.00 92.25 174 THR A N 1
ATOM 1372 C CA . THR A 1 174 ? 16.859 3.923 9.790 1.00 92.25 174 THR A CA 1
ATOM 1373 C C . THR A 1 174 ? 16.760 5.126 10.746 1.00 92.25 174 THR A C 1
ATOM 1375 O O . THR A 1 174 ? 16.958 6.263 10.306 1.00 92.25 174 THR A O 1
ATOM 1378 N N . PRO A 1 175 ? 16.483 4.913 12.051 1.00 94.00 175 PRO A N 1
ATOM 1379 C CA . PRO A 1 175 ? 16.038 3.654 12.651 1.00 94.00 175 PRO A CA 1
ATOM 1380 C C . PRO A 1 175 ? 14.579 3.335 12.260 1.00 94.00 175 PRO A C 1
ATOM 1382 O O . PRO A 1 175 ? 13.744 4.243 12.222 1.00 94.00 175 PRO A O 1
ATOM 1385 N N . PRO A 1 176 ? 14.249 2.064 11.981 1.00 95.69 176 PRO A N 1
ATOM 1386 C CA . PRO A 1 176 ? 12.874 1.654 11.720 1.00 95.69 176 PRO A CA 1
ATOM 1387 C C . PRO A 1 176 ? 12.080 1.476 13.020 1.00 95.69 176 PRO A C 1
ATOM 1389 O O . PRO A 1 176 ? 12.648 1.201 14.076 1.00 95.69 176 PRO A O 1
ATOM 1392 N N . ALA A 1 177 ? 10.749 1.561 12.939 1.00 94.94 177 ALA A N 1
ATOM 1393 C CA . ALA A 1 177 ? 9.876 1.329 14.093 1.00 94.94 177 ALA A CA 1
ATOM 1394 C C . ALA A 1 177 ? 9.719 -0.169 14.409 1.00 94.94 177 ALA A C 1
ATOM 1396 O O . ALA A 1 177 ? 9.642 -0.569 15.569 1.00 94.94 177 ALA A O 1
ATOM 1397 N N . VAL A 1 178 ? 9.655 -1.007 13.370 1.00 97.19 178 VAL A N 1
ATOM 1398 C CA . VAL A 1 178 ? 9.542 -2.467 13.488 1.00 97.19 178 VAL A CA 1
ATOM 1399 C C . VAL A 1 178 ? 10.404 -3.122 12.414 1.00 97.19 178 VAL A C 1
ATOM 1401 O O . VAL A 1 178 ? 10.376 -2.689 11.266 1.00 97.19 178 VAL A O 1
ATOM 1404 N N . ILE A 1 179 ? 11.122 -4.189 12.775 1.00 97.81 179 ILE A N 1
ATOM 1405 C CA . ILE A 1 179 ? 11.909 -5.030 11.859 1.00 97.81 179 ILE A CA 1
ATOM 1406 C C . ILE A 1 179 ? 11.402 -6.471 11.941 1.00 97.81 179 ILE A C 1
ATOM 1408 O O . ILE A 1 179 ? 11.090 -6.961 13.033 1.00 97.81 179 ILE A O 1
ATOM 1412 N N . ARG A 1 180 ? 11.312 -7.160 10.802 1.00 98.25 180 ARG A N 1
ATOM 1413 C CA . ARG A 1 180 ? 10.987 -8.590 10.710 1.00 98.25 180 ARG A CA 1
ATOM 1414 C C . ARG A 1 180 ? 11.817 -9.272 9.627 1.00 98.25 180 ARG A C 1
ATOM 1416 O O . ARG A 1 180 ? 12.063 -8.679 8.583 1.00 98.25 180 ARG A O 1
ATOM 1423 N N . SER A 1 181 ? 12.190 -10.527 9.858 1.00 98.44 181 SER A N 1
ATOM 1424 C CA . SER A 1 181 ? 12.856 -11.359 8.850 1.00 98.44 181 SER A CA 1
ATOM 1425 C C . SER A 1 181 ? 11.844 -11.979 7.891 1.00 98.44 181 SER A C 1
ATOM 1427 O O . SER A 1 181 ? 10.735 -12.350 8.307 1.00 98.44 181 SER A O 1
ATOM 1429 N N . VAL A 1 182 ? 12.238 -12.141 6.630 1.00 98.69 182 VAL A N 1
ATOM 1430 C CA . VAL A 1 182 ? 11.448 -12.842 5.613 1.00 98.69 182 VAL A CA 1
ATOM 1431 C C . VAL A 1 182 ? 11.694 -14.349 5.725 1.00 98.69 182 VAL A C 1
ATOM 1433 O O . VAL A 1 182 ? 12.824 -14.797 5.868 1.00 98.69 182 VAL A O 1
ATOM 1436 N N . GLY A 1 183 ? 10.620 -15.137 5.707 1.00 98.25 183 GLY A N 1
ATOM 1437 C CA . GLY A 1 183 ? 10.672 -16.601 5.759 1.00 98.25 183 GLY A CA 1
ATOM 1438 C C . GLY A 1 183 ? 10.341 -17.270 4.426 1.00 98.25 183 GLY A C 1
ATOM 1439 O O . GLY A 1 183 ? 10.775 -18.390 4.177 1.00 98.25 183 GLY A O 1
ATOM 1440 N N . LYS A 1 184 ? 9.578 -16.597 3.557 1.00 98.50 184 LYS A N 1
ATOM 1441 C CA . LYS A 1 184 ? 9.177 -17.135 2.251 1.00 98.50 184 LYS A CA 1
ATOM 1442 C C . LYS A 1 184 ? 8.980 -16.015 1.238 1.00 98.50 184 LYS A C 1
ATOM 1444 O O . LYS A 1 184 ? 8.418 -14.978 1.578 1.00 98.50 184 LYS A O 1
ATOM 1449 N N . ILE A 1 185 ? 9.386 -16.259 -0.004 1.00 98.75 185 ILE A N 1
ATOM 1450 C CA . ILE A 1 185 ? 9.128 -15.391 -1.157 1.00 98.75 185 ILE A CA 1
ATOM 1451 C C . ILE A 1 185 ? 8.384 -16.222 -2.206 1.00 98.75 185 ILE A C 1
ATOM 1453 O O . ILE A 1 185 ? 8.778 -17.350 -2.497 1.00 98.75 185 ILE A O 1
ATOM 1457 N N . ILE A 1 186 ? 7.296 -15.680 -2.749 1.00 98.44 186 ILE A N 1
ATOM 1458 C CA . ILE A 1 186 ? 6.493 -16.300 -3.806 1.00 98.44 186 ILE A CA 1
ATOM 1459 C C . ILE A 1 186 ? 6.361 -15.278 -4.928 1.00 98.44 186 ILE A C 1
ATOM 1461 O O . ILE A 1 186 ? 5.755 -14.229 -4.732 1.00 98.44 186 ILE A O 1
ATOM 1465 N N . LEU A 1 187 ? 6.939 -15.573 -6.088 1.00 98.31 187 LEU A N 1
ATOM 1466 C CA . LEU A 1 187 ? 6.733 -14.781 -7.297 1.00 98.31 187 LEU A CA 1
ATOM 1467 C C . LEU A 1 187 ? 5.520 -15.337 -8.040 1.00 98.31 187 LEU A C 1
ATOM 1469 O O . LEU A 1 187 ? 5.274 -16.541 -7.970 1.00 98.31 187 LEU A O 1
ATOM 1473 N N . HIS A 1 188 ? 4.803 -14.482 -8.764 1.00 97.94 188 HIS A N 1
ATOM 1474 C CA . HIS A 1 188 ? 3.772 -14.945 -9.683 1.00 97.94 188 HIS A CA 1
ATOM 1475 C C . HIS A 1 188 ? 4.369 -15.920 -10.712 1.00 97.94 188 HIS A C 1
ATOM 1477 O O . HIS A 1 188 ? 5.388 -15.623 -11.338 1.00 97.94 188 HIS A O 1
ATOM 1483 N N . GLU A 1 189 ? 3.735 -17.073 -10.900 1.00 97.25 189 GLU A N 1
ATOM 1484 C CA . GLU A 1 189 ? 4.194 -18.160 -11.775 1.00 97.25 189 GLU A CA 1
ATOM 1485 C C . GLU A 1 189 ? 4.411 -17.712 -13.227 1.00 97.25 189 GLU A C 1
ATOM 1487 O O . GLU A 1 189 ? 5.372 -18.126 -13.866 1.00 97.25 189 GLU A O 1
ATOM 1492 N N . ASN A 1 190 ? 3.563 -16.800 -13.707 1.00 97.12 190 ASN A N 1
ATOM 1493 C CA . ASN A 1 190 ? 3.634 -16.227 -15.056 1.00 97.12 190 ASN A CA 1
ATOM 1494 C C . ASN A 1 190 ? 4.367 -14.877 -15.113 1.00 97.12 190 ASN A C 1
ATOM 1496 O O . ASN A 1 190 ? 4.115 -14.080 -16.017 1.00 97.12 190 ASN A O 1
ATOM 1500 N N . TYR A 1 191 ? 5.208 -14.561 -14.127 1.00 97.00 191 TYR A N 1
ATOM 1501 C CA . TYR A 1 191 ? 5.989 -13.330 -14.156 1.00 97.00 191 TYR A CA 1
ATOM 1502 C C . TYR A 1 191 ? 6.954 -13.310 -15.347 1.00 97.00 191 TYR A C 1
ATOM 1504 O O . TYR A 1 191 ? 7.872 -14.132 -15.427 1.00 97.00 191 TYR A O 1
ATOM 1512 N N . HIS A 1 192 ? 6.778 -12.342 -16.246 1.00 95.38 192 HIS A N 1
ATOM 1513 C CA . HIS A 1 192 ? 7.572 -12.237 -17.462 1.00 95.38 192 HIS A CA 1
ATOM 1514 C C . HIS A 1 192 ? 8.603 -11.109 -17.355 1.00 95.38 192 HIS A C 1
ATOM 1516 O O . HIS A 1 192 ? 8.279 -9.923 -17.281 1.00 95.38 192 HIS A O 1
ATOM 1522 N N . ARG A 1 193 ? 9.888 -11.482 -17.328 1.00 92.00 193 ARG A N 1
ATOM 1523 C CA . ARG A 1 193 ? 10.981 -10.564 -16.981 1.00 92.00 193 ARG A CA 1
ATOM 1524 C C . ARG A 1 193 ? 11.151 -9.417 -17.975 1.00 92.00 193 ARG A C 1
ATOM 1526 O O . ARG A 1 193 ? 11.445 -8.314 -17.526 1.00 92.00 193 ARG A O 1
ATOM 1533 N N . GLU A 1 194 ? 10.997 -9.667 -19.267 1.00 91.88 194 GLU A N 1
ATOM 1534 C CA . GLU A 1 194 ? 11.282 -8.659 -20.295 1.00 91.88 194 GLU A CA 1
ATOM 1535 C C . GLU A 1 194 ? 10.150 -7.634 -20.429 1.00 91.88 194 GLU A C 1
ATOM 1537 O O . GLU A 1 194 ? 10.400 -6.454 -20.646 1.00 91.88 194 GLU A O 1
ATOM 1542 N N . THR A 1 195 ? 8.904 -8.068 -20.224 1.00 92.56 195 THR A N 1
ATOM 1543 C CA . THR A 1 195 ? 7.705 -7.223 -20.377 1.00 92.56 195 THR A CA 1
ATOM 1544 C C . THR A 1 195 ? 7.198 -6.651 -19.052 1.00 92.56 195 THR A C 1
ATOM 1546 O O . THR A 1 195 ? 6.373 -5.747 -19.054 1.00 92.56 195 THR A O 1
ATOM 1549 N N . ASN A 1 196 ? 7.696 -7.142 -17.910 1.00 93.75 196 ASN A N 1
ATOM 1550 C CA . ASN A 1 196 ? 7.149 -6.884 -16.570 1.00 93.75 196 ASN A CA 1
ATOM 1551 C C . ASN A 1 196 ? 5.674 -7.307 -16.415 1.00 93.75 196 ASN A C 1
ATOM 1553 O O . ASN A 1 196 ? 4.969 -6.813 -15.537 1.00 93.75 196 ASN A O 1
ATOM 1557 N N . GLU A 1 197 ? 5.189 -8.235 -17.238 1.00 96.31 197 GLU A N 1
ATOM 1558 C CA . GLU A 1 197 ? 3.852 -8.792 -17.047 1.00 96.31 197 GLU A CA 1
ATOM 1559 C C . GLU A 1 197 ? 3.798 -9.638 -15.779 1.00 96.31 197 GLU A C 1
ATOM 1561 O O . GLU A 1 197 ? 4.733 -10.378 -15.462 1.00 96.31 197 GLU A O 1
ATOM 1566 N N . ASN A 1 198 ? 2.681 -9.530 -15.057 1.00 97.19 198 ASN A N 1
ATOM 1567 C CA . ASN A 1 198 ? 2.468 -10.184 -13.767 1.00 97.19 198 ASN A CA 1
ATOM 1568 C C . ASN A 1 198 ? 3.563 -9.851 -12.735 1.00 97.19 198 ASN A C 1
ATOM 1570 O O . ASN A 1 198 ? 4.017 -10.728 -11.997 1.00 97.19 198 ASN A O 1
ATOM 1574 N N . ASP A 1 199 ? 4.009 -8.590 -12.688 1.00 98.00 199 ASP A N 1
ATOM 1575 C CA . ASP A 1 199 ? 5.034 -8.105 -11.755 1.00 98.00 199 ASP A CA 1
ATOM 1576 C C . ASP A 1 199 ? 4.513 -7.980 -10.314 1.00 98.00 199 ASP A C 1
ATOM 1578 O O . ASP A 1 199 ? 4.386 -6.897 -9.743 1.00 98.00 199 ASP A O 1
ATOM 1582 N N . ILE A 1 200 ? 4.194 -9.124 -9.715 1.00 98.50 200 ILE A N 1
ATOM 1583 C CA . ILE A 1 200 ? 3.612 -9.238 -8.382 1.00 98.50 200 ILE A CA 1
ATOM 1584 C C . ILE A 1 200 ? 4.245 -10.408 -7.625 1.00 98.50 200 ILE A C 1
ATOM 1586 O O . ILE A 1 200 ? 4.507 -11.481 -8.172 1.00 98.50 200 ILE A O 1
ATOM 1590 N N . ALA A 1 201 ? 4.513 -10.196 -6.342 1.00 98.62 201 ALA A N 1
ATOM 1591 C CA . ALA A 1 201 ? 5.072 -11.198 -5.452 1.00 98.62 201 ALA A CA 1
ATOM 1592 C C . ALA A 1 201 ? 4.545 -11.038 -4.024 1.00 98.62 201 ALA A C 1
ATOM 1594 O O . ALA A 1 201 ? 4.147 -9.955 -3.586 1.00 98.62 201 ALA A O 1
ATOM 1595 N N . LEU A 1 202 ? 4.588 -12.139 -3.280 1.00 98.75 202 LEU A N 1
ATOM 1596 C CA . LEU A 1 202 ? 4.306 -12.190 -1.857 1.00 98.75 202 LEU A CA 1
ATOM 1597 C C . LEU A 1 202 ? 5.588 -12.459 -1.071 1.00 98.75 202 LEU A C 1
ATOM 1599 O O . LEU A 1 202 ? 6.359 -13.358 -1.406 1.00 98.75 202 LEU A O 1
ATOM 1603 N N . ALA A 1 203 ? 5.770 -11.725 0.023 1.00 98.75 203 ALA A N 1
ATOM 1604 C CA . ALA A 1 203 ? 6.789 -12.007 1.027 1.00 98.75 203 ALA A CA 1
ATOM 1605 C C . ALA A 1 203 ? 6.110 -12.347 2.358 1.00 98.75 203 ALA A C 1
ATOM 1607 O O . ALA A 1 203 ? 5.299 -11.573 2.874 1.00 98.75 203 ALA A O 1
ATOM 1608 N N . GLN A 1 204 ? 6.431 -13.513 2.911 1.00 98.75 204 GLN A N 1
ATOM 1609 C CA . GLN A 1 204 ? 5.938 -13.961 4.207 1.00 98.75 204 GLN A CA 1
ATOM 1610 C C . GLN A 1 204 ? 6.964 -13.651 5.291 1.00 98.75 204 GLN A C 1
ATOM 1612 O O . GLN A 1 204 ? 8.139 -13.994 5.167 1.00 98.75 204 GLN A O 1
ATOM 1617 N N . LEU A 1 205 ? 6.509 -13.055 6.383 1.00 98.75 205 LEU A N 1
ATOM 1618 C CA . LEU A 1 205 ? 7.299 -12.835 7.583 1.00 98.75 205 LEU A CA 1
ATOM 1619 C C . LEU A 1 205 ? 7.446 -14.135 8.377 1.00 98.75 205 LEU A C 1
ATOM 1621 O O . LEU A 1 205 ? 6.492 -14.902 8.510 1.00 98.75 205 LEU A O 1
ATOM 1625 N N . THR A 1 206 ? 8.621 -14.333 8.968 1.00 98.25 206 THR A N 1
ATOM 1626 C CA . THR A 1 206 ? 8.888 -15.426 9.924 1.00 98.25 206 THR A CA 1
ATOM 1627 C C . THR A 1 206 ? 8.034 -15.312 11.188 1.00 98.25 206 THR A C 1
ATOM 1629 O O . THR A 1 206 ? 7.514 -16.306 11.688 1.00 98.25 206 THR A O 1
ATOM 1632 N N . THR A 1 207 ? 7.836 -14.083 11.669 1.00 97.56 207 THR A N 1
ATOM 1633 C CA . THR A 1 207 ? 7.064 -13.780 12.877 1.00 97.56 207 THR A CA 1
ATOM 1634 C C . THR A 1 207 ? 6.032 -12.708 12.575 1.00 97.56 207 THR A C 1
ATOM 1636 O O . THR A 1 207 ? 6.329 -11.720 11.898 1.00 97.56 207 THR A O 1
ATOM 1639 N N . ARG A 1 208 ? 4.823 -12.866 13.124 1.00 96.44 208 ARG A N 1
ATOM 1640 C CA . ARG A 1 208 ? 3.752 -11.878 12.958 1.00 96.44 208 ARG A CA 1
ATOM 1641 C C . ARG A 1 208 ? 4.164 -10.477 13.423 1.00 96.44 208 ARG A C 1
ATOM 1643 O O . ARG A 1 208 ? 4.939 -10.303 14.373 1.00 96.44 208 ARG A O 1
ATOM 1650 N N . VAL A 1 209 ? 3.626 -9.466 12.753 1.00 95.25 209 VAL A N 1
ATOM 1651 C CA . VAL A 1 209 ? 3.627 -8.088 13.251 1.00 95.25 209 VAL A CA 1
ATOM 1652 C C . VAL A 1 209 ? 2.406 -7.847 14.124 1.00 95.25 209 VAL A C 1
ATOM 1654 O O . VAL A 1 209 ? 1.318 -8.354 13.853 1.00 95.25 209 VAL A O 1
ATOM 1657 N N . GLU A 1 210 ? 2.597 -7.052 15.171 1.00 91.69 210 GLU A N 1
ATOM 1658 C CA . GLU A 1 210 ? 1.502 -6.586 16.012 1.00 91.69 210 GLU A CA 1
ATOM 1659 C C . GLU A 1 210 ? 0.957 -5.280 15.438 1.00 91.69 210 GLU A C 1
ATOM 1661 O O . GLU A 1 210 ? 1.711 -4.341 15.174 1.00 91.69 210 GLU A O 1
ATOM 1666 N N . PHE A 1 211 ? -0.357 -5.225 15.228 1.00 89.06 211 PHE A N 1
ATOM 1667 C CA . PHE A 1 211 ? -1.003 -4.046 14.669 1.00 89.06 211 PHE A CA 1
ATOM 1668 C C . PHE A 1 211 ? -1.034 -2.890 15.678 1.00 89.06 211 PHE A C 1
ATOM 1670 O O . PHE A 1 211 ? -1.475 -3.040 16.823 1.00 89.06 211 PHE A O 1
ATOM 1677 N N . SER A 1 212 ? -0.591 -1.720 15.232 1.00 85.75 212 SER A N 1
ATOM 1678 C CA . SER A 1 212 ? -0.406 -0.501 16.023 1.00 85.75 212 SER A CA 1
ATOM 1679 C C . SER A 1 212 ? -0.769 0.743 15.203 1.00 85.75 212 SER A C 1
ATOM 1681 O O . SER A 1 212 ? -1.275 0.637 14.090 1.00 85.75 212 SER A O 1
ATOM 1683 N N . ASN A 1 213 ? -0.524 1.943 15.726 1.00 80.88 213 ASN A N 1
ATOM 1684 C CA . ASN A 1 213 ? -0.680 3.182 14.957 1.00 80.88 213 ASN A CA 1
ATOM 1685 C C . ASN A 1 213 ? 0.305 3.287 13.777 1.00 80.88 213 ASN A C 1
ATOM 1687 O O . ASN A 1 213 ? 0.015 3.989 12.812 1.00 80.88 213 ASN A O 1
ATOM 1691 N N . VAL A 1 214 ? 1.438 2.578 13.833 1.00 87.69 214 VAL A N 1
ATOM 1692 C CA . VAL A 1 214 ? 2.493 2.624 12.806 1.00 87.69 214 VAL A CA 1
ATOM 1693 C C . VAL A 1 214 ? 2.539 1.393 11.905 1.00 87.69 214 VAL A C 1
ATOM 1695 O O . VAL A 1 214 ? 3.159 1.454 10.849 1.00 87.69 214 VAL A O 1
ATOM 1698 N N . VAL A 1 215 ? 1.869 0.299 12.290 1.00 93.19 215 VAL A N 1
ATOM 1699 C CA . VAL A 1 215 ? 1.767 -0.933 11.494 1.00 93.19 215 VAL A CA 1
ATOM 1700 C C . VAL A 1 215 ? 0.312 -1.392 11.404 1.00 93.19 215 VAL A C 1
ATOM 1702 O O . VAL A 1 215 ? -0.285 -1.775 12.407 1.00 93.19 215 VAL A O 1
ATOM 1705 N N . GLN A 1 216 ? -0.260 -1.397 10.204 1.00 92.81 216 GLN A N 1
ATOM 1706 C CA . GLN A 1 216 ? -1.604 -1.906 9.903 1.00 92.81 216 GLN A CA 1
ATOM 1707 C C . GLN A 1 216 ? -1.626 -2.475 8.494 1.00 92.81 216 GLN A C 1
ATOM 1709 O O . GLN A 1 216 ? -0.837 -2.079 7.646 1.00 92.81 216 GLN A O 1
ATOM 1714 N N . ARG A 1 217 ? -2.578 -3.360 8.210 1.00 94.75 217 ARG A N 1
ATOM 1715 C CA . ARG A 1 217 ? -2.765 -3.886 6.856 1.00 94.75 217 ARG A CA 1
ATOM 1716 C C . ARG A 1 217 ? -3.584 -2.949 5.960 1.00 94.75 217 ARG A C 1
ATOM 1718 O O . ARG A 1 217 ? -4.532 -2.303 6.420 1.00 94.75 217 ARG A O 1
ATOM 1725 N N . VAL A 1 218 ? -3.280 -2.932 4.666 1.00 96.31 218 VAL A N 1
ATOM 1726 C CA . VAL A 1 218 ? -4.137 -2.340 3.628 1.00 96.31 218 VAL A CA 1
ATOM 1727 C C . VAL A 1 218 ? -5.261 -3.310 3.253 1.00 96.31 218 VAL A C 1
ATOM 1729 O O . VAL A 1 218 ? -5.155 -4.516 3.477 1.00 96.31 218 VAL A O 1
ATOM 1732 N N . CYS A 1 219 ? -6.379 -2.790 2.743 1.00 93.50 219 CYS A N 1
ATOM 1733 C CA . CYS A 1 219 ? -7.417 -3.644 2.167 1.00 93.50 219 CYS A CA 1
ATOM 1734 C C . CYS A 1 219 ? -7.016 -4.067 0.758 1.00 93.50 219 CYS A C 1
ATOM 1736 O O . CYS A 1 219 ? -6.488 -3.253 0.004 1.00 93.50 219 CYS A O 1
ATOM 1738 N N . LEU A 1 220 ? -7.332 -5.308 0.398 1.00 93.69 220 LEU A N 1
ATOM 1739 C CA . LEU A 1 220 ? -7.328 -5.721 -0.998 1.00 93.69 220 LEU A CA 1
ATOM 1740 C C . LEU A 1 220 ? -8.662 -5.317 -1.644 1.00 93.69 220 LEU A C 1
ATOM 1742 O O . LEU A 1 220 ? -9.698 -5.399 -0.974 1.00 93.69 220 LEU A O 1
ATOM 1746 N N . PRO A 1 221 ? -8.645 -4.844 -2.899 1.00 91.75 221 PRO A N 1
ATOM 1747 C CA . PRO A 1 221 ? -9.868 -4.566 -3.635 1.00 91.75 221 PRO A CA 1
ATOM 1748 C C . PRO A 1 221 ? -10.611 -5.867 -3.966 1.00 91.75 221 PRO A C 1
ATOM 1750 O O . PRO A 1 221 ? -10.024 -6.949 -3.985 1.00 91.75 221 PRO A O 1
ATOM 1753 N N . ASP A 1 222 ? -11.905 -5.745 -4.251 1.00 90.31 222 ASP A N 1
ATOM 1754 C CA . ASP A 1 222 ? -12.659 -6.814 -4.905 1.00 90.31 222 ASP A CA 1
ATOM 1755 C C . ASP A 1 222 ? -12.113 -7.037 -6.326 1.00 90.31 222 ASP A C 1
ATOM 1757 O O . ASP A 1 222 ? -11.703 -6.078 -6.983 1.00 90.31 222 ASP A O 1
ATOM 1761 N N . SER A 1 223 ? -12.115 -8.278 -6.818 1.00 89.06 223 SER A N 1
ATOM 1762 C CA . SER A 1 223 ? -11.575 -8.606 -8.145 1.00 89.06 223 SER A CA 1
ATOM 1763 C C . SER A 1 223 ? -12.340 -7.943 -9.296 1.00 89.06 223 SER A C 1
ATOM 1765 O O . SER A 1 223 ? -11.787 -7.769 -10.379 1.00 89.06 223 SER A O 1
ATOM 1767 N N . SER A 1 224 ? -13.590 -7.535 -9.069 1.00 88.75 224 SER A N 1
ATOM 1768 C CA . SER A 1 224 ? -14.413 -6.802 -10.036 1.00 88.75 224 SER A CA 1
ATOM 1769 C C . SER A 1 224 ? -14.226 -5.282 -9.984 1.00 88.75 224 SER A C 1
ATOM 1771 O O . SER A 1 224 ? -14.780 -4.560 -10.822 1.00 88.75 224 SER A O 1
ATOM 1773 N N . MET A 1 225 ? -13.464 -4.775 -9.009 1.00 88.31 225 MET A N 1
ATOM 1774 C CA . MET A 1 225 ? -13.280 -3.343 -8.814 1.00 88.31 225 MET A CA 1
ATOM 1775 C C . MET A 1 225 ? -12.562 -2.721 -10.013 1.00 88.31 225 MET A C 1
ATOM 1777 O O . MET A 1 225 ? -11.448 -3.099 -10.365 1.00 88.31 225 MET A O 1
ATOM 1781 N N . LYS A 1 226 ? -13.184 -1.697 -10.599 1.00 86.56 226 LYS A N 1
ATOM 1782 C CA . LYS A 1 226 ? -12.577 -0.863 -11.639 1.00 86.56 226 LYS A CA 1
ATOM 1783 C C . LYS A 1 226 ? -12.238 0.503 -11.063 1.00 86.56 226 LYS A C 1
ATOM 1785 O O . LYS A 1 226 ? -13.042 1.081 -10.334 1.00 86.56 226 LYS A O 1
ATOM 1790 N N . LEU A 1 227 ? -11.066 1.023 -11.415 1.00 88.62 227 LEU A N 1
ATOM 1791 C CA . LEU A 1 227 ? -10.667 2.396 -11.122 1.00 88.62 227 LEU A CA 1
ATOM 1792 C C . LEU A 1 227 ? -10.899 3.246 -12.379 1.00 88.62 227 LEU A C 1
ATOM 1794 O O . LEU A 1 227 ? -10.160 3.086 -13.349 1.00 88.62 227 LEU A O 1
ATOM 1798 N N . PRO A 1 228 ? -11.918 4.124 -12.403 1.00 93.12 228 PRO A N 1
ATOM 1799 C CA . PRO A 1 228 ? -12.138 5.020 -13.534 1.00 93.12 228 PRO A CA 1
ATOM 1800 C C . PRO A 1 228 ? -10.926 5.934 -13.763 1.00 93.12 228 PRO A C 1
ATOM 1802 O O . PRO A 1 228 ? -10.237 6.253 -12.791 1.00 93.12 228 PRO A O 1
ATOM 1805 N N . PRO A 1 229 ? -10.677 6.417 -14.991 1.00 94.56 229 PRO A N 1
ATOM 1806 C CA . PRO A 1 229 ? -9.700 7.478 -15.233 1.00 94.56 229 PRO A CA 1
ATOM 1807 C C . PRO A 1 229 ? -9.996 8.731 -14.396 1.00 94.56 229 PRO A C 1
ATOM 1809 O O . PRO A 1 229 ? -11.149 8.991 -14.042 1.00 94.56 229 PRO A O 1
ATOM 1812 N N . LYS A 1 230 ? -8.960 9.520 -14.099 1.00 92.56 230 LYS A N 1
ATOM 1813 C CA . LYS A 1 230 ? -9.007 10.713 -13.233 1.00 92.56 230 LYS A CA 1
ATOM 1814 C C . LYS A 1 230 ? -9.436 10.420 -11.791 1.00 92.56 230 LYS A C 1
ATOM 1816 O O . LYS A 1 230 ? -9.843 11.316 -11.050 1.00 92.56 230 LYS A O 1
ATOM 1821 N N . THR A 1 231 ? -9.340 9.162 -11.359 1.00 92.88 231 THR A N 1
ATOM 1822 C CA . THR A 1 231 ? -9.521 8.816 -9.949 1.00 92.88 231 THR A CA 1
ATOM 1823 C C . THR A 1 231 ? -8.279 9.249 -9.194 1.00 92.88 231 THR A C 1
ATOM 1825 O O . THR A 1 231 ? -7.177 8.783 -9.475 1.00 92.88 231 THR A O 1
ATOM 1828 N N . SER A 1 232 ? -8.454 10.128 -8.211 1.00 91.75 232 SER A N 1
ATOM 1829 C CA . SER A 1 232 ? -7.340 10.562 -7.379 1.00 91.75 232 SER A CA 1
ATOM 1830 C C . SER A 1 232 ? -6.898 9.453 -6.424 1.00 91.75 232 SER A C 1
ATOM 1832 O O . SER A 1 232 ? -7.677 8.976 -5.593 1.00 91.75 232 SER A O 1
ATOM 1834 N N . VAL A 1 233 ? -5.626 9.085 -6.526 1.00 92.25 233 VAL A N 1
ATOM 1835 C CA . VAL A 1 233 ? -4.959 8.062 -5.719 1.00 92.25 233 VAL A CA 1
ATOM 1836 C C . VAL A 1 233 ? -3.659 8.622 -5.141 1.00 92.25 233 VAL A C 1
ATOM 1838 O O . VAL A 1 233 ? -3.289 9.774 -5.376 1.00 92.25 233 VAL A O 1
ATOM 1841 N N . PHE A 1 234 ? -2.982 7.818 -4.333 1.00 92.56 234 PHE A N 1
ATOM 1842 C CA . PHE A 1 234 ? -1.705 8.179 -3.739 1.00 92.56 234 PHE A CA 1
ATOM 1843 C C . PHE A 1 234 ? -0.690 7.076 -3.980 1.00 92.56 234 PHE A C 1
ATOM 1845 O O . PHE A 1 234 ? -1.028 5.897 -3.873 1.00 92.56 234 PHE A O 1
ATOM 1852 N N . VAL A 1 235 ? 0.548 7.483 -4.218 1.00 93.00 235 VAL A N 1
ATOM 1853 C CA . VAL A 1 235 ? 1.717 6.611 -4.203 1.00 93.00 235 VAL A CA 1
ATOM 1854 C C . VAL A 1 235 ? 2.636 7.033 -3.063 1.00 93.00 235 VAL A C 1
ATOM 1856 O O . VAL A 1 235 ? 2.748 8.220 -2.739 1.00 93.00 235 VAL A O 1
ATOM 1859 N N . THR A 1 236 ? 3.248 6.050 -2.413 1.00 94.62 236 THR A N 1
ATOM 1860 C CA . THR A 1 236 ? 4.145 6.249 -1.277 1.00 94.62 236 THR A CA 1
ATOM 1861 C C . THR A 1 236 ? 5.398 5.418 -1.443 1.00 94.62 236 THR A C 1
ATOM 1863 O O . THR A 1 236 ? 5.352 4.314 -1.984 1.00 94.62 236 THR A O 1
ATOM 1866 N N . GLY A 1 237 ? 6.526 5.937 -0.971 1.00 95.00 237 GLY A N 1
ATOM 1867 C CA . GLY A 1 237 ? 7.787 5.228 -1.105 1.00 95.00 237 GLY A CA 1
ATOM 1868 C C . GLY A 1 237 ? 8.978 5.961 -0.512 1.00 95.00 237 GLY A C 1
ATOM 1869 O O . GLY A 1 237 ? 8.889 7.109 -0.071 1.00 95.00 237 GLY A O 1
ATOM 1870 N N . PHE A 1 238 ? 10.095 5.244 -0.510 1.00 94.00 238 PHE A N 1
ATOM 1871 C CA . PHE A 1 238 ? 11.408 5.720 -0.082 1.00 94.00 238 PHE A CA 1
ATOM 1872 C C . PHE A 1 238 ? 12.362 5.909 -1.270 1.00 94.00 238 PHE A C 1
ATOM 1874 O O . PHE A 1 238 ? 13.554 6.116 -1.065 1.00 94.00 238 PHE A O 1
ATOM 1881 N N . GLY A 1 239 ? 11.844 5.823 -2.499 1.00 85.88 239 GLY A N 1
ATOM 1882 C CA . GLY A 1 239 ? 12.606 6.086 -3.713 1.00 85.88 239 GLY A CA 1
ATOM 1883 C C . GLY A 1 239 ? 13.060 7.541 -3.804 1.00 85.88 239 GLY A C 1
ATOM 1884 O O . GLY A 1 239 ? 12.753 8.380 -2.945 1.00 85.88 239 GLY A O 1
ATOM 1885 N N . SER A 1 240 ? 13.824 7.832 -4.840 1.00 79.75 240 SER A N 1
ATOM 1886 C CA . SER A 1 240 ? 14.425 9.128 -5.062 1.00 79.75 240 SER A CA 1
ATOM 1887 C C . SER A 1 240 ? 13.407 10.232 -5.337 1.00 79.75 240 SER A C 1
ATOM 1889 O O . SER A 1 240 ? 12.264 10.007 -5.731 1.00 79.75 240 SER A O 1
ATOM 1891 N N . ILE A 1 241 ? 13.847 11.468 -5.115 1.00 76.06 241 ILE A N 1
ATOM 1892 C CA . ILE A 1 241 ? 13.102 12.687 -5.456 1.00 76.06 241 ILE A CA 1
ATOM 1893 C C . ILE A 1 241 ? 13.570 13.304 -6.781 1.00 76.06 241 ILE A C 1
ATOM 1895 O O . ILE A 1 241 ? 12.980 14.281 -7.244 1.00 76.06 241 ILE A O 1
ATOM 1899 N N . VAL A 1 242 ? 14.632 12.761 -7.369 1.00 73.88 242 VAL A N 1
ATOM 1900 C CA . VAL A 1 242 ? 15.180 13.136 -8.674 1.00 73.88 242 VAL A CA 1
ATOM 1901 C C . VAL A 1 242 ? 15.546 11.859 -9.416 1.00 73.88 242 VAL A C 1
ATOM 1903 O O . VAL A 1 242 ? 15.857 10.853 -8.779 1.00 73.88 242 VAL A O 1
ATOM 1906 N N . ASP A 1 243 ? 15.515 11.895 -10.741 1.00 72.88 243 ASP A N 1
ATOM 1907 C CA . ASP A 1 243 ? 15.857 10.722 -11.542 1.00 72.88 243 ASP A CA 1
ATOM 1908 C C . ASP A 1 243 ? 17.284 10.256 -11.229 1.00 72.88 243 ASP A C 1
ATOM 1910 O O . ASP A 1 243 ? 18.202 11.069 -11.098 1.00 72.88 243 ASP A O 1
ATOM 1914 N N . ASP A 1 244 ? 17.437 8.946 -11.023 1.00 73.62 244 ASP A N 1
ATOM 1915 C CA . ASP A 1 244 ? 18.686 8.275 -10.628 1.00 73.62 244 ASP A CA 1
ATOM 1916 C C . ASP A 1 244 ? 19.372 8.833 -9.361 1.00 73.62 244 ASP A C 1
ATOM 1918 O O . ASP A 1 244 ? 20.555 8.586 -9.107 1.00 73.62 244 ASP A O 1
ATOM 1922 N N . GLY A 1 245 ? 18.639 9.567 -8.519 1.00 76.19 245 GLY A N 1
ATOM 1923 C CA . GLY A 1 245 ? 19.151 10.064 -7.245 1.00 76.19 245 GLY A CA 1
ATOM 1924 C C . GLY A 1 245 ? 19.108 9.023 -6.116 1.00 76.19 245 GLY A C 1
ATOM 1925 O O . GLY A 1 245 ? 18.549 7.938 -6.262 1.00 76.19 245 GLY A O 1
ATOM 1926 N N . PRO A 1 246 ? 19.595 9.371 -4.915 1.00 83.38 246 PRO A N 1
ATOM 1927 C CA . PRO A 1 246 ? 19.577 8.465 -3.772 1.00 83.38 246 PRO A CA 1
ATOM 1928 C C . PRO A 1 246 ? 18.171 8.275 -3.179 1.00 83.38 246 PRO A C 1
ATOM 1930 O O . PRO A 1 246 ? 17.355 9.204 -3.122 1.00 83.38 246 PRO A O 1
ATOM 1933 N N . THR A 1 247 ? 17.939 7.086 -2.623 1.00 87.75 247 THR A N 1
ATOM 1934 C CA . THR A 1 247 ? 16.752 6.770 -1.818 1.00 87.75 247 THR A CA 1
ATOM 1935 C C . THR A 1 247 ? 16.641 7.693 -0.604 1.00 87.75 247 THR A C 1
ATOM 1937 O O . THR A 1 247 ? 17.642 8.136 -0.036 1.00 87.75 247 THR A O 1
ATOM 1940 N N . GLN A 1 248 ? 15.419 7.947 -0.158 1.00 91.06 248 GLN A N 1
ATOM 1941 C CA . GLN A 1 248 ? 15.112 8.813 0.971 1.00 91.06 248 GLN A CA 1
ATOM 1942 C C . GLN A 1 248 ? 14.931 8.009 2.257 1.00 91.06 248 GLN A C 1
ATOM 1944 O O . GLN A 1 248 ? 14.162 7.056 2.304 1.00 91.06 248 GLN A O 1
ATOM 1949 N N . ASN A 1 249 ? 15.553 8.446 3.356 1.00 93.31 249 ASN A N 1
ATOM 1950 C CA . ASN A 1 249 ? 15.344 7.785 4.650 1.00 93.31 249 ASN A CA 1
ATOM 1951 C C . ASN A 1 249 ? 13.910 7.972 5.184 1.00 93.31 249 ASN A C 1
ATOM 1953 O O . ASN A 1 249 ? 13.391 7.094 5.867 1.00 93.31 249 ASN A O 1
ATOM 1957 N N . LYS A 1 250 ? 13.271 9.114 4.890 1.00 94.00 250 LYS A N 1
ATOM 1958 C CA . LYS A 1 250 ? 11.897 9.422 5.314 1.00 94.00 250 LYS A CA 1
ATOM 1959 C C . LYS A 1 250 ? 10.893 9.103 4.212 1.00 94.00 250 LYS A C 1
ATOM 1961 O O . LYS A 1 250 ? 11.098 9.505 3.068 1.00 94.00 250 LYS A O 1
ATOM 1966 N N . LEU A 1 251 ? 9.787 8.471 4.597 1.00 94.25 251 LEU A N 1
ATOM 1967 C CA . LEU A 1 251 ? 8.687 8.113 3.709 1.00 94.25 251 LEU A CA 1
ATOM 1968 C C . LEU A 1 251 ? 8.104 9.355 3.034 1.00 94.25 251 LEU A C 1
ATOM 1970 O O . LEU A 1 251 ? 7.801 10.355 3.694 1.00 94.25 251 LEU A O 1
ATOM 1974 N N . ARG A 1 252 ? 7.904 9.264 1.722 1.00 91.31 252 ARG A N 1
ATOM 1975 C CA . ARG A 1 252 ? 7.249 10.293 0.921 1.00 91.31 252 ARG A CA 1
ATOM 1976 C C . ARG A 1 252 ? 5.884 9.832 0.445 1.00 91.31 252 ARG A C 1
ATOM 1978 O O . ARG A 1 252 ? 5.629 8.634 0.315 1.00 91.31 252 ARG A O 1
ATOM 1985 N N . GLN A 1 253 ? 5.022 10.805 0.181 1.00 90.69 253 GLN A N 1
ATOM 1986 C CA . GLN A 1 253 ? 3.728 10.599 -0.448 1.00 90.69 253 GLN A CA 1
A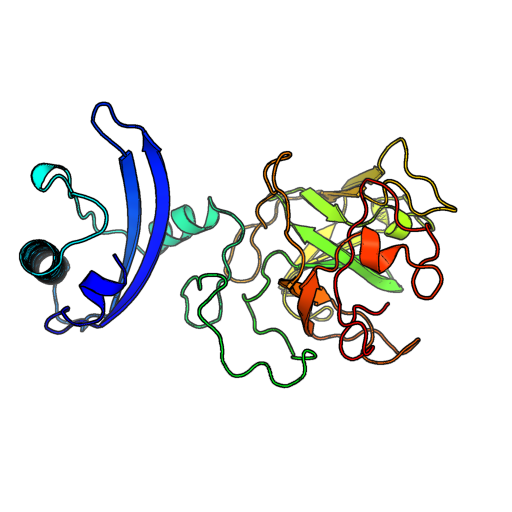TOM 1987 C C . GLN A 1 253 ? 3.504 11.590 -1.584 1.00 90.69 253 GLN A C 1
ATOM 1989 O O . GLN A 1 253 ? 3.900 12.758 -1.514 1.00 90.69 253 GLN A O 1
ATOM 1994 N N . ALA A 1 254 ? 2.803 11.108 -2.598 1.00 88.69 254 ALA A N 1
ATOM 1995 C CA . ALA A 1 254 ? 2.448 11.852 -3.785 1.00 88.69 254 ALA A CA 1
ATOM 1996 C C . ALA A 1 254 ? 1.001 11.545 -4.160 1.00 88.69 254 ALA A C 1
ATOM 1998 O O . ALA A 1 254 ? 0.587 10.386 -4.171 1.00 88.69 254 ALA A O 1
ATOM 1999 N N . ARG A 1 255 ? 0.222 12.585 -4.461 1.00 89.00 255 ARG A N 1
ATOM 2000 C CA . ARG A 1 255 ? -1.118 12.434 -5.032 1.00 89.00 255 ARG A CA 1
ATOM 2001 C C . ARG A 1 255 ? -0.994 12.416 -6.549 1.00 89.00 255 ARG A C 1
ATOM 2003 O O . ARG A 1 255 ? -0.419 13.343 -7.111 1.00 89.00 255 ARG A O 1
ATOM 2010 N N . VAL A 1 256 ? -1.590 11.413 -7.178 1.00 90.50 256 VAL A N 1
ATOM 2011 C CA . VAL A 1 256 ? -1.651 11.253 -8.636 1.00 90.50 256 VAL A CA 1
ATOM 2012 C C . VAL A 1 256 ? -3.074 10.898 -9.063 1.00 90.50 256 VAL A C 1
ATOM 2014 O O . VAL A 1 256 ? -3.959 10.702 -8.221 1.00 90.50 256 VAL A O 1
ATOM 2017 N N . GLU A 1 257 ? -3.312 10.832 -10.366 1.00 93.38 257 GLU A N 1
ATOM 2018 C CA . GLU A 1 257 ? -4.596 10.436 -10.935 1.00 93.38 257 GLU A CA 1
ATOM 2019 C C . GLU A 1 257 ? -4.426 9.229 -11.845 1.00 93.38 257 GLU A C 1
ATOM 2021 O O . GLU A 1 257 ? -3.430 9.114 -12.550 1.00 93.38 257 GLU A O 1
ATOM 2026 N N . THR A 1 258 ? -5.394 8.320 -11.834 1.00 95.00 258 THR A N 1
ATOM 2027 C CA . THR A 1 258 ? -5.411 7.196 -12.773 1.00 95.00 258 THR A CA 1
ATOM 2028 C C . THR A 1 258 ? -5.592 7.684 -14.210 1.00 95.00 258 THR A C 1
ATOM 2030 O O . THR A 1 258 ? -6.365 8.605 -14.484 1.00 95.00 258 THR A O 1
ATOM 2033 N N . ILE A 1 259 ? -4.916 7.032 -15.148 1.00 95.31 259 ILE A N 1
ATOM 2034 C CA . ILE A 1 259 ? -4.972 7.333 -16.580 1.00 95.31 259 ILE A CA 1
ATOM 2035 C C . ILE A 1 259 ? -5.567 6.116 -17.293 1.00 95.31 259 ILE A C 1
ATOM 2037 O O . ILE A 1 259 ? -5.244 4.976 -16.961 1.00 95.31 259 ILE A O 1
ATOM 2041 N N . GLY A 1 260 ? -6.473 6.354 -18.244 1.00 95.56 260 GLY A N 1
ATOM 2042 C CA . GLY A 1 260 ? -7.073 5.284 -19.040 1.00 95.56 260 GLY A CA 1
ATOM 2043 C C . GLY A 1 260 ? -6.025 4.543 -19.872 1.00 95.56 260 GLY A C 1
ATOM 2044 O O . GLY A 1 260 ? -5.089 5.154 -20.386 1.00 95.56 260 GLY A O 1
ATOM 2045 N N . THR A 1 261 ? -6.171 3.224 -20.006 1.00 94.62 261 THR A N 1
ATOM 2046 C CA . THR A 1 261 ? -5.249 2.383 -20.790 1.00 94.62 261 THR A CA 1
ATOM 2047 C C . THR A 1 261 ? -5.176 2.820 -22.254 1.00 94.62 261 THR A C 1
ATOM 2049 O O . THR A 1 261 ? -4.107 2.778 -22.850 1.00 94.62 261 THR A O 1
ATOM 2052 N N . ASP A 1 262 ? -6.286 3.297 -22.815 1.00 95.25 262 ASP A N 1
ATOM 2053 C CA . ASP A 1 262 ? -6.373 3.886 -24.154 1.00 95.25 262 ASP A CA 1
ATOM 2054 C C . ASP A 1 262 ? -5.458 5.109 -24.311 1.00 95.25 262 ASP A C 1
ATOM 2056 O O . ASP A 1 262 ? -4.738 5.228 -25.299 1.00 95.25 262 ASP A O 1
ATOM 2060 N N . VAL A 1 263 ? -5.432 5.984 -23.303 1.00 96.06 263 VAL A N 1
ATOM 2061 C CA . VAL A 1 263 ? -4.564 7.168 -23.269 1.00 96.06 263 VAL A CA 1
ATOM 2062 C C . VAL A 1 263 ? -3.104 6.767 -23.070 1.00 96.06 263 VAL A C 1
ATOM 2064 O O . VAL A 1 263 ? -2.223 7.355 -23.699 1.00 96.06 263 VAL A O 1
ATOM 2067 N N . CYS A 1 264 ? -2.856 5.778 -22.211 1.00 95.50 264 CYS A N 1
ATOM 2068 C CA . CYS A 1 264 ? -1.515 5.293 -21.904 1.00 95.50 264 CYS A CA 1
ATOM 2069 C C . CYS A 1 264 ? -0.850 4.563 -23.074 1.00 95.50 264 CYS A C 1
ATOM 2071 O O . CYS A 1 264 ? 0.350 4.699 -23.271 1.00 95.50 264 CYS A O 1
ATOM 2073 N N . ASN A 1 265 ? -1.622 3.837 -23.880 1.00 97.06 265 ASN A N 1
ATOM 2074 C CA . ASN A 1 265 ? -1.116 3.095 -25.035 1.00 97.06 265 ASN A CA 1
ATOM 2075 C C . ASN A 1 265 ? -1.114 3.896 -26.341 1.00 97.06 265 ASN A C 1
ATOM 2077 O O . ASN A 1 265 ? -0.951 3.315 -27.413 1.00 97.06 265 ASN A O 1
ATOM 2081 N N . ARG A 1 266 ? -1.269 5.223 -26.287 1.00 97.56 266 ARG A N 1
ATOM 2082 C CA . ARG A 1 266 ? -1.003 6.056 -27.463 1.00 97.56 266 ARG A CA 1
ATOM 2083 C C . ARG A 1 266 ? 0.476 5.961 -27.852 1.00 97.56 266 ARG A C 1
ATOM 2085 O O . ARG A 1 266 ? 1.338 5.748 -26.998 1.00 97.56 266 ARG A O 1
ATOM 2092 N N . LYS A 1 267 ? 0.755 6.150 -29.144 1.00 96.19 267 LYS A N 1
ATOM 2093 C CA . LYS A 1 267 ? 2.107 6.044 -29.722 1.00 96.19 267 LYS A CA 1
ATOM 2094 C C . LYS A 1 267 ? 3.126 6.988 -29.079 1.00 96.19 267 LYS A C 1
ATOM 2096 O O . LYS A 1 267 ? 4.304 6.676 -29.022 1.00 96.19 267 LYS A O 1
ATOM 2101 N N . ASP A 1 268 ? 2.670 8.144 -28.608 1.00 94.00 268 ASP A N 1
ATOM 2102 C CA . ASP A 1 268 ? 3.476 9.177 -27.954 1.00 94.00 268 ASP A CA 1
ATOM 2103 C C . ASP A 1 268 ? 3.693 8.938 -26.448 1.00 94.00 268 ASP A C 1
ATOM 2105 O O . ASP A 1 268 ? 4.325 9.764 -25.794 1.00 94.00 268 ASP A O 1
ATOM 2109 N N . VAL A 1 269 ? 3.166 7.841 -25.887 1.00 94.31 269 VAL A N 1
ATOM 2110 C CA . VAL A 1 269 ? 3.227 7.536 -24.448 1.00 94.31 269 VAL A CA 1
ATOM 2111 C C . VAL A 1 269 ? 3.933 6.198 -24.198 1.00 94.31 269 VAL A C 1
ATOM 2113 O O . VAL A 1 269 ? 5.154 6.180 -24.078 1.00 94.31 269 VAL A O 1
ATOM 2116 N N . TYR A 1 270 ? 3.198 5.081 -24.124 1.00 94.81 270 TYR A N 1
ATOM 2117 C CA . TYR A 1 270 ? 3.774 3.739 -23.957 1.00 94.81 270 TYR A CA 1
ATOM 2118 C C . TYR A 1 270 ? 3.659 2.864 -25.209 1.00 94.81 270 TYR A C 1
ATOM 2120 O O . TYR A 1 270 ? 4.076 1.715 -25.157 1.00 94.81 270 TYR A O 1
ATOM 2128 N N . ASP A 1 271 ? 3.086 3.362 -26.311 1.00 96.25 271 ASP A N 1
ATOM 2129 C CA . ASP A 1 271 ? 3.045 2.673 -27.615 1.00 96.25 271 ASP A CA 1
ATOM 2130 C C . ASP A 1 271 ? 2.605 1.195 -27.543 1.00 96.25 271 ASP A C 1
ATOM 2132 O O . ASP A 1 271 ? 3.233 0.289 -28.084 1.00 96.25 271 ASP A O 1
ATOM 2136 N N . GLY A 1 272 ? 1.520 0.930 -26.809 1.00 95.19 272 GLY A N 1
ATOM 2137 C CA . GLY A 1 272 ? 0.960 -0.419 -26.669 1.00 95.19 272 GLY A CA 1
ATOM 2138 C C . GLY A 1 272 ? 1.634 -1.321 -25.628 1.00 95.19 272 GLY A C 1
ATOM 2139 O O . GLY A 1 272 ? 1.192 -2.456 -25.464 1.00 95.19 272 GLY A O 1
ATOM 2140 N N . LEU A 1 273 ? 2.652 -0.848 -24.899 1.00 94.38 273 LEU A N 1
ATOM 2141 C CA . LEU A 1 273 ? 3.369 -1.651 -23.896 1.00 94.38 273 LEU A CA 1
ATOM 2142 C C . LEU A 1 273 ? 2.570 -1.920 -22.608 1.00 94.38 273 LEU A C 1
ATOM 2144 O O . LEU A 1 273 ? 2.942 -2.805 -21.841 1.00 94.38 273 LEU A O 1
ATOM 2148 N N . VAL A 1 274 ? 1.484 -1.186 -22.340 1.00 95.88 274 VAL A N 1
ATOM 2149 C CA . VAL A 1 274 ? 0.650 -1.401 -21.145 1.00 95.88 274 VAL A CA 1
ATOM 2150 C C . VAL A 1 274 ? -0.359 -2.518 -21.420 1.00 95.88 274 VAL A C 1
ATOM 2152 O O . VAL A 1 274 ? -1.335 -2.321 -22.148 1.00 95.88 274 VAL A O 1
ATOM 2155 N N . THR A 1 275 ? -0.150 -3.687 -20.817 1.00 94.25 275 THR A N 1
ATOM 2156 C CA . THR A 1 275 ? -0.966 -4.894 -21.040 1.00 94.25 275 THR A CA 1
ATOM 2157 C C . THR A 1 275 ? -2.028 -5.109 -19.945 1.00 94.25 275 THR A C 1
ATOM 2159 O O . THR A 1 275 ? -2.024 -4.420 -18.916 1.00 94.25 275 THR A O 1
ATOM 2162 N N . PRO A 1 276 ? -2.994 -6.039 -20.127 1.00 92.44 276 PRO A N 1
ATOM 2163 C CA . PRO A 1 276 ? -3.932 -6.404 -19.066 1.00 92.44 276 PRO A CA 1
ATOM 2164 C C . PRO A 1 276 ? -3.210 -6.846 -17.785 1.00 92.44 276 PRO A C 1
ATOM 2166 O O . PRO A 1 276 ? -2.304 -7.670 -17.824 1.00 92.44 276 PRO A O 1
ATOM 2169 N N . GLY A 1 277 ? -3.633 -6.307 -16.639 1.00 90.25 277 GLY A N 1
ATOM 2170 C CA . GLY A 1 277 ? -2.951 -6.497 -15.350 1.00 90.25 277 GLY A CA 1
ATOM 2171 C C . GLY A 1 277 ? -2.054 -5.322 -14.945 1.00 90.25 277 GLY A C 1
ATOM 2172 O O . GLY A 1 277 ? -1.658 -5.240 -13.784 1.00 90.25 277 GLY A O 1
ATOM 2173 N N . MET A 1 278 ? -1.803 -4.376 -15.855 1.00 95.19 278 MET A N 1
ATOM 2174 C CA . MET A 1 278 ? -1.139 -3.103 -15.568 1.00 95.19 278 MET A CA 1
ATOM 2175 C C . MET A 1 278 ? -2.151 -1.956 -15.439 1.00 95.19 278 MET A C 1
ATOM 2177 O O . MET A 1 278 ? -3.265 -2.012 -15.967 1.00 95.19 278 MET A O 1
ATOM 2181 N N . LEU A 1 279 ? -1.756 -0.889 -14.741 1.00 94.62 279 LEU A N 1
ATOM 2182 C CA . LEU A 1 279 ? -2.510 0.361 -14.658 1.00 94.62 279 LEU A CA 1
ATOM 2183 C C . LEU A 1 279 ? -1.565 1.552 -14.770 1.00 94.62 279 LEU A C 1
ATOM 2185 O O . LEU A 1 279 ? -0.408 1.467 -14.368 1.00 94.62 279 LEU A O 1
ATOM 2189 N N . CYS A 1 280 ? -2.094 2.675 -15.244 1.00 95.06 280 CYS A N 1
ATOM 2190 C CA . CYS A 1 280 ? -1.375 3.937 -15.275 1.00 95.06 280 CYS A CA 1
ATOM 2191 C C . CYS A 1 280 ? -1.915 4.913 -14.239 1.00 95.06 280 CYS A C 1
ATOM 2193 O O . CYS A 1 280 ? -3.132 5.058 -14.080 1.00 95.06 280 CYS A O 1
ATOM 2195 N N . ALA A 1 281 ? -1.014 5.637 -13.583 1.00 93.69 281 ALA A N 1
ATOM 2196 C CA . ALA A 1 281 ? -1.366 6.770 -12.748 1.00 93.69 281 ALA A CA 1
ATOM 2197 C C . ALA A 1 281 ? -0.243 7.810 -12.760 1.00 93.69 281 ALA A C 1
ATOM 2199 O O . ALA A 1 281 ? 0.925 7.451 -12.713 1.00 93.69 281 ALA A O 1
ATOM 2200 N N . GLY A 1 282 ? -0.600 9.088 -12.819 1.00 91.75 282 GLY A N 1
ATOM 2201 C CA . GLY A 1 282 ? 0.355 10.184 -12.943 1.00 91.75 282 GLY A CA 1
ATOM 2202 C C . GLY A 1 282 ? -0.305 11.430 -13.521 1.00 91.75 282 GLY A C 1
ATOM 2203 O O . GLY A 1 282 ? -1.524 11.594 -13.447 1.00 91.75 282 GLY A O 1
ATOM 2204 N N . PHE A 1 283 ? 0.511 12.293 -14.118 1.00 88.56 283 PHE A N 1
ATOM 2205 C CA . PHE A 1 283 ? 0.068 13.458 -14.880 1.00 88.56 283 PHE A CA 1
ATOM 2206 C C . PHE A 1 283 ? 0.822 13.487 -16.207 1.00 88.56 283 PHE A C 1
ATOM 2208 O O . PHE A 1 283 ? 2.043 13.336 -16.209 1.00 88.56 283 PHE A O 1
ATOM 2215 N N . MET A 1 284 ? 0.118 13.711 -17.320 1.00 85.75 284 MET A N 1
ATOM 2216 C CA . MET A 1 284 ? 0.733 13.736 -18.658 1.00 85.75 284 MET A CA 1
ATOM 2217 C C . MET A 1 284 ? 1.803 14.830 -18.793 1.00 85.75 284 MET A C 1
ATOM 2219 O O . MET A 1 284 ? 2.686 14.734 -19.635 1.00 85.75 284 MET A O 1
ATOM 2223 N N . GLU A 1 285 ? 1.745 15.858 -17.948 1.00 83.44 285 GLU A N 1
ATOM 2224 C CA . GLU A 1 285 ? 2.710 16.953 -17.891 1.00 83.44 285 GLU A CA 1
ATOM 2225 C C . GLU A 1 285 ? 3.992 16.611 -17.104 1.00 83.44 285 GLU A C 1
ATOM 2227 O O . GLU A 1 285 ? 4.823 17.496 -16.908 1.00 83.44 285 GLU A O 1
ATOM 2232 N N . GLY A 1 286 ? 4.151 15.378 -16.598 1.00 72.31 286 GLY A N 1
ATOM 2233 C CA . GLY A 1 286 ? 5.402 14.900 -15.986 1.00 72.31 286 GLY A CA 1
ATOM 2234 C C . GLY A 1 286 ? 5.743 15.512 -14.620 1.00 72.31 286 GLY A C 1
ATOM 2235 O O . GLY A 1 286 ? 6.909 15.620 -14.256 1.00 72.31 286 GLY A O 1
ATOM 2236 N N . LYS A 1 287 ? 4.741 15.961 -13.852 1.00 68.50 287 LYS A N 1
ATOM 2237 C CA . LYS A 1 287 ? 4.970 16.725 -12.607 1.00 68.50 287 LYS A CA 1
ATOM 2238 C C . LYS A 1 287 ? 5.272 15.862 -11.379 1.00 68.50 287 LYS A C 1
ATOM 2240 O O . LYS A 1 287 ? 6.080 16.247 -10.538 1.00 68.50 287 LYS A O 1
ATOM 2245 N N . VAL A 1 288 ? 4.564 14.745 -11.224 1.00 73.31 288 VAL A N 1
ATOM 2246 C CA . VAL A 1 288 ? 4.577 13.915 -10.011 1.00 73.31 288 VAL A CA 1
ATOM 2247 C C . VAL A 1 288 ? 4.490 12.452 -10.424 1.00 73.31 288 VAL A C 1
ATOM 2249 O O . VAL A 1 288 ? 3.501 12.062 -11.040 1.00 73.31 288 VAL A O 1
ATOM 2252 N N . ASP A 1 289 ? 5.507 11.673 -10.061 1.00 72.19 289 ASP A N 1
ATOM 2253 C CA . ASP A 1 289 ? 5.629 10.252 -10.389 1.00 72.19 289 ASP A CA 1
ATOM 2254 C C . ASP A 1 289 ? 6.362 9.492 -9.266 1.00 72.19 289 ASP A C 1
ATOM 2256 O O . ASP A 1 289 ? 6.983 10.105 -8.387 1.00 72.19 289 ASP A O 1
ATOM 2260 N N . ALA A 1 290 ? 6.266 8.164 -9.277 1.00 72.38 290 ALA A N 1
ATOM 2261 C CA . ALA A 1 290 ? 7.114 7.286 -8.487 1.00 72.38 290 ALA A CA 1
ATOM 2262 C C . ALA A 1 290 ? 8.518 7.208 -9.106 1.00 72.38 290 ALA A C 1
ATOM 2264 O O . ALA A 1 290 ? 8.668 7.147 -10.321 1.00 72.38 290 ALA A O 1
ATOM 2265 N N . CYS A 1 291 ? 9.549 7.164 -8.266 1.00 72.81 291 CYS A N 1
ATOM 2266 C CA . CYS A 1 291 ? 10.931 6.974 -8.703 1.00 72.81 291 CYS A CA 1
ATOM 2267 C C . CYS A 1 291 ? 11.556 5.775 -7.978 1.00 72.81 291 CYS A C 1
ATOM 2269 O O . CYS A 1 291 ? 11.009 5.301 -6.974 1.00 72.81 291 CYS A O 1
ATOM 2271 N N . LYS A 1 292 ? 12.684 5.292 -8.507 1.00 52.69 292 LYS A N 1
ATOM 2272 C CA . LYS A 1 292 ? 13.479 4.210 -7.908 1.00 52.69 292 LYS A CA 1
ATOM 2273 C C . LYS A 1 292 ? 14.070 4.620 -6.568 1.00 52.69 292 LYS A C 1
ATOM 2275 O O . LYS A 1 292 ? 14.526 5.776 -6.456 1.00 52.69 292 LYS A O 1
#

Sequence (292 aa):
MSRIFRRSSGGGRFIKSHVIKISPDEQGVNILMVLMFRYPSTDSTEIIRKKIERSFYQSLKIKQLPLTINKPSFTLTPIDSKKMRNLLNSRCGIRMTSSNMPLPASSSTERIVQGRETAMEGEWPWQASLQLIGAGHQCGASLISNTWLLTAAHCFRRNKDPSQWIVTFGTTITPPAVIRSVGKIILHENYHRETNENDIALAQLTTRVEFSNVVQRVCLPDSSMKLPPKTSVFVTGFGSIVDDGPTQNKLRQARVETIGTDVCNRKDVYDGLVTPGMLCAGFMEGKVDACK